Protein AF-A0A550H8A6-F1 (afdb_monomer_lite)

Radius of gyration: 30.15 Å; chains: 1; bounding box: 45×49×91 Å

Sequence (218 aa):
MPRKRYYEIDFLQAIEPKGSLNEQRLARTYLSLRDNVNKKMKGYSRVDTEKYYNSIVTKAWDQVTQASTPQLKGTVIDQNLQWLLMDEKYSDKFRSAFPPDMLFLPRPGWTWYWHSPLVPRSGGTTPVSPAQPASTPDYQPIPAQEFADSVVSGIEKATNNLVRDAENFAKRLIPPPRSAQSARSVRRRSSCVCACASCACACACVSCACACAGGGAR

pLDDT: mean 72.92, std 19.65, range [31.44, 96.5]

Foldseek 3Di:
DDDDDPLRVLQVVQQDPVRDGNLVSNVVSVVVVVVVVCVVCVPPDPVVVVVVLVVVLVVLLVQLQPQPAQASNLVSCLVCVVSLVVDPCSLVSQPVSADQPHWHWHDPPSCCAPPNLLAPPPDDPDPDDPDDDDDDPDGDTDGSNSVSVRNVVSVVVVVVVVVVVVVVSVVVVDDDDPPPPDPPPPPPPDDDDDPDPDDDDDDDPDDDDDDDDDDDDD

Structure (mmCIF, N/CA/C/O backbone):
data_AF-A0A550H8A6-F1
#
_entry.id   AF-A0A550H8A6-F1
#
loop_
_atom_site.group_PDB
_atom_site.id
_atom_site.type_symbol
_atom_site.label_atom_id
_atom_site.label_alt_id
_atom_site.label_comp_id
_atom_site.label_asym_id
_atom_site.label_entity_id
_atom_site.label_seq_id
_atom_site.pdbx_PDB_ins_code
_atom_site.Cartn_x
_atom_site.Cartn_y
_atom_site.Cartn_z
_atom_site.occupancy
_atom_site.B_iso_or_equiv
_atom_site.auth_seq_id
_atom_site.auth_comp_id
_atom_site.auth_asym_id
_atom_site.auth_atom_id
_atom_site.pdbx_PDB_model_num
ATOM 1 N N . MET A 1 1 ? 29.689 -5.861 3.109 1.00 52.66 1 MET A N 1
ATOM 2 C CA . MET A 1 1 ? 28.457 -5.187 2.633 1.00 52.66 1 MET A CA 1
ATOM 3 C C . MET A 1 1 ? 27.663 -6.152 1.763 1.00 52.66 1 MET A C 1
ATOM 5 O O . MET A 1 1 ? 28.298 -6.896 1.020 1.00 52.66 1 MET A O 1
ATOM 9 N N . PRO A 1 2 ? 26.321 -6.178 1.851 1.00 80.00 2 PRO A N 1
ATOM 10 C CA . PRO A 1 2 ? 25.498 -7.012 0.979 1.00 80.00 2 PRO A CA 1
ATOM 11 C C . PRO A 1 2 ? 25.676 -6.619 -0.496 1.00 80.00 2 PRO A C 1
ATOM 13 O O . PRO A 1 2 ? 25.924 -5.458 -0.826 1.00 80.00 2 PRO A O 1
ATOM 16 N N . ARG A 1 3 ? 25.580 -7.609 -1.390 1.00 90.44 3 ARG A N 1
ATOM 17 C CA . ARG A 1 3 ? 25.727 -7.416 -2.838 1.00 90.44 3 ARG A CA 1
ATOM 18 C C . ARG A 1 3 ? 24.519 -6.652 -3.387 1.00 90.44 3 ARG A C 1
ATOM 20 O O . ARG A 1 3 ? 23.394 -7.127 -3.255 1.00 90.44 3 ARG A O 1
ATOM 27 N N . LYS A 1 4 ? 24.772 -5.514 -4.040 1.00 91.00 4 LYS A N 1
ATOM 28 C CA . LYS A 1 4 ? 23.728 -4.668 -4.637 1.00 91.00 4 LYS A CA 1
ATOM 29 C C . LYS A 1 4 ? 23.008 -5.375 -5.789 1.00 91.00 4 LYS A C 1
ATOM 31 O O . LYS A 1 4 ? 23.634 -6.091 -6.578 1.00 91.00 4 LYS A O 1
ATOM 36 N N . ARG A 1 5 ? 21.697 -5.168 -5.897 1.00 92.56 5 ARG A N 1
ATOM 37 C CA . ARG A 1 5 ? 20.869 -5.597 -7.035 1.00 92.56 5 ARG A CA 1
ATOM 38 C C . ARG A 1 5 ? 21.058 -4.642 -8.219 1.00 92.56 5 ARG A C 1
ATOM 40 O O . ARG A 1 5 ? 21.485 -3.506 -8.043 1.00 92.56 5 ARG A O 1
ATOM 47 N N . TYR A 1 6 ? 20.711 -5.091 -9.427 1.00 90.06 6 TYR A N 1
ATOM 48 C CA . TYR A 1 6 ? 20.893 -4.294 -10.652 1.00 90.06 6 TYR A CA 1
ATOM 49 C C . TYR A 1 6 ? 20.185 -2.930 -10.573 1.00 90.06 6 TYR A C 1
ATOM 51 O O . TYR A 1 6 ? 20.811 -1.909 -10.820 1.00 90.06 6 TYR A O 1
ATOM 59 N N . TYR A 1 7 ? 18.933 -2.894 -10.105 1.00 91.88 7 TYR A N 1
ATOM 60 C CA . TYR A 1 7 ? 18.168 -1.651 -9.988 1.00 91.88 7 TYR A CA 1
ATOM 61 C C . TYR A 1 7 ? 18.751 -0.688 -8.942 1.00 91.88 7 TYR A C 1
ATOM 63 O O . TYR A 1 7 ? 18.599 0.518 -9.080 1.00 91.88 7 TYR A O 1
ATOM 71 N N . GLU A 1 8 ? 19.441 -1.191 -7.912 1.00 93.12 8 GLU A N 1
ATOM 72 C CA . GLU A 1 8 ? 20.115 -0.351 -6.911 1.00 93.12 8 GLU A CA 1
ATOM 73 C C . GLU A 1 8 ? 21.367 0.293 -7.504 1.00 93.12 8 GLU A C 1
ATOM 75 O O . GLU A 1 8 ? 21.663 1.451 -7.229 1.00 93.12 8 GLU A O 1
ATOM 80 N N . ILE A 1 9 ? 22.098 -0.450 -8.337 1.00 93.69 9 ILE A N 1
ATOM 81 C CA . ILE A 1 9 ? 23.254 0.072 -9.069 1.00 93.69 9 ILE A CA 1
ATOM 82 C C . ILE A 1 9 ? 22.787 1.153 -10.047 1.00 93.69 9 ILE A C 1
ATOM 84 O O . ILE A 1 9 ? 23.314 2.264 -10.019 1.00 93.69 9 ILE A O 1
ATOM 88 N N . ASP A 1 10 ? 21.765 0.854 -10.846 1.00 92.69 10 ASP A N 1
ATOM 89 C CA . ASP A 1 10 ? 21.212 1.773 -11.841 1.00 92.69 10 ASP A CA 1
ATOM 90 C C . ASP A 1 10 ? 20.603 3.026 -11.181 1.00 92.69 10 ASP A C 1
ATOM 92 O O . ASP A 1 10 ? 20.729 4.134 -11.702 1.00 92.69 10 ASP A O 1
ATOM 96 N N . PHE A 1 11 ? 19.981 2.884 -10.005 1.00 93.00 11 PHE A N 1
ATOM 97 C CA . PHE A 1 11 ? 19.477 4.013 -9.219 1.00 93.00 11 PHE A CA 1
ATOM 98 C C . PHE A 1 11 ? 20.617 4.902 -8.714 1.00 93.00 11 PHE A C 1
ATOM 100 O O . PHE A 1 11 ? 20.578 6.115 -8.899 1.00 93.00 11 PHE A O 1
ATOM 107 N N . LEU A 1 12 ? 21.671 4.314 -8.140 1.00 93.31 12 LEU A N 1
ATOM 108 C CA . LEU A 1 12 ? 22.835 5.078 -7.682 1.00 93.31 12 LEU A CA 1
ATOM 109 C C . LEU A 1 12 ? 23.540 5.803 -8.834 1.00 93.31 12 LEU A C 1
ATOM 111 O O . LEU A 1 12 ? 24.028 6.910 -8.647 1.00 93.31 12 LEU A O 1
ATOM 115 N N . GLN A 1 13 ? 23.559 5.220 -10.034 1.00 92.25 13 GLN A N 1
ATOM 116 C CA . GLN A 1 13 ? 24.108 5.860 -11.235 1.00 92.25 13 GLN A CA 1
ATOM 117 C C . GLN A 1 13 ? 23.239 6.997 -11.791 1.00 92.25 13 GLN A C 1
ATOM 119 O O . GLN A 1 13 ? 23.710 7.762 -12.644 1.00 92.25 13 GLN A O 1
ATOM 124 N N . ALA A 1 14 ? 21.980 7.090 -11.358 1.00 92.44 14 ALA A N 1
ATOM 125 C CA . ALA A 1 14 ? 21.111 8.219 -11.656 1.00 92.44 14 ALA A CA 1
ATOM 126 C C . ALA A 1 14 ? 21.362 9.408 -10.715 1.00 92.44 14 ALA A C 1
ATOM 128 O O . ALA A 1 14 ? 20.955 10.519 -11.044 1.00 92.44 14 ALA A O 1
ATOM 129 N N . ILE A 1 15 ? 22.051 9.206 -9.587 1.00 93.19 15 ILE A N 1
ATOM 130 C CA . ILE A 1 15 ? 22.455 10.280 -8.676 1.00 93.19 15 ILE A CA 1
ATOM 131 C C . ILE A 1 15 ? 23.792 10.847 -9.158 1.00 93.19 15 ILE A C 1
ATOM 133 O O . ILE A 1 15 ? 24.791 10.137 -9.277 1.00 93.19 15 ILE A O 1
ATOM 137 N N . GLU A 1 16 ? 23.816 12.138 -9.459 1.00 90.06 16 GLU A N 1
ATOM 138 C CA . GLU A 1 16 ? 25.019 12.838 -9.895 1.00 90.06 16 GLU A CA 1
ATOM 139 C C . GLU A 1 16 ? 25.903 13.211 -8.691 1.00 90.06 16 GLU A C 1
ATOM 141 O O . GLU A 1 16 ? 25.406 13.341 -7.571 1.00 90.06 16 GLU A O 1
ATOM 146 N N . PRO A 1 17 ? 27.214 13.458 -8.886 1.00 88.62 17 PRO A N 1
ATOM 147 C CA . PRO A 1 17 ? 28.138 13.751 -7.783 1.00 88.62 17 PRO A CA 1
ATOM 148 C C . PRO A 1 17 ? 27.744 14.951 -6.907 1.00 88.62 17 PRO A C 1
ATOM 150 O O . PRO A 1 17 ? 28.132 15.018 -5.747 1.00 88.62 17 PRO A O 1
ATOM 153 N N . LYS A 1 18 ? 26.975 15.900 -7.458 1.00 87.12 18 LYS A N 1
ATOM 154 C CA . LYS A 1 18 ? 26.479 17.091 -6.748 1.00 87.12 18 LYS A CA 1
ATOM 155 C C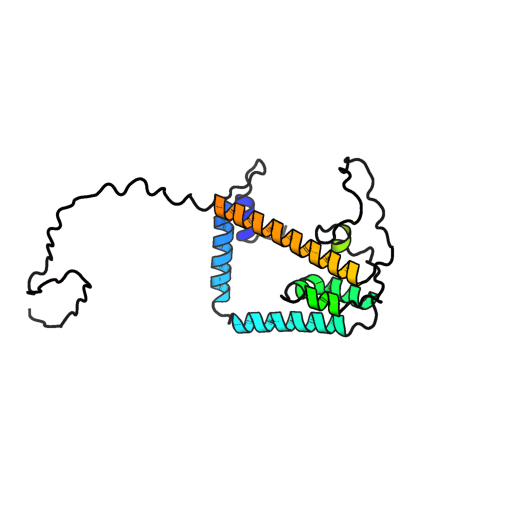 . LYS A 1 18 ? 25.158 16.852 -6.000 1.00 87.12 18 LYS A C 1
ATOM 157 O O . LYS A 1 18 ? 24.602 17.795 -5.451 1.00 87.12 18 LYS A O 1
ATOM 162 N N . GLY A 1 19 ? 24.635 15.624 -6.010 1.00 83.00 19 GLY A N 1
ATOM 163 C CA . GLY A 1 19 ? 23.343 15.265 -5.419 1.00 83.00 19 GLY A CA 1
ATOM 164 C C . GLY A 1 19 ? 22.129 15.587 -6.298 1.00 83.00 19 GLY A C 1
ATOM 165 O O . GLY A 1 19 ? 21.007 15.271 -5.912 1.00 83.00 19 GLY A O 1
ATOM 166 N N . SER A 1 20 ? 22.331 16.180 -7.481 1.00 87.25 20 SER A N 1
ATOM 167 C CA . SER A 1 20 ? 21.293 16.299 -8.508 1.00 87.25 20 SER A CA 1
ATOM 168 C C . SER A 1 20 ? 20.937 14.930 -9.084 1.00 87.25 20 SER A C 1
ATOM 170 O O . SER A 1 20 ? 21.730 13.989 -9.044 1.00 87.25 20 SER A O 1
ATOM 172 N N . LEU A 1 21 ? 19.726 14.811 -9.622 1.00 87.94 21 LEU A N 1
ATOM 173 C CA . LEU A 1 21 ? 19.215 13.552 -10.142 1.00 87.94 21 LEU A CA 1
ATOM 174 C C . LEU A 1 21 ? 19.082 13.613 -11.664 1.00 87.94 21 LEU A C 1
ATOM 176 O O . LEU A 1 21 ? 18.414 14.486 -12.215 1.00 87.94 21 LEU A O 1
ATOM 180 N N . ASN A 1 22 ? 19.710 12.662 -12.348 1.00 89.25 22 ASN A N 1
ATOM 181 C CA . ASN A 1 22 ? 19.609 12.518 -13.788 1.00 89.25 22 ASN A CA 1
ATOM 182 C C . ASN A 1 22 ? 18.283 11.832 -14.143 1.00 89.25 22 ASN A C 1
ATOM 184 O O . ASN A 1 22 ? 18.172 10.602 -14.123 1.00 89.25 22 ASN A O 1
ATOM 188 N N . GLU A 1 23 ? 17.272 12.638 -14.467 1.00 84.44 23 GLU A N 1
ATOM 189 C CA . GLU A 1 23 ? 15.898 12.166 -14.671 1.00 84.44 23 GLU A CA 1
ATOM 190 C C . GLU A 1 23 ? 15.804 11.079 -15.757 1.00 84.44 23 GLU A C 1
ATOM 192 O O . GLU A 1 23 ? 15.137 10.063 -15.561 1.00 84.44 23 GLU A O 1
ATOM 197 N N . GLN A 1 24 ? 16.537 11.219 -16.869 1.00 85.81 24 GLN A N 1
ATOM 198 C CA . GLN A 1 24 ? 16.543 10.219 -17.944 1.00 85.81 24 GLN A CA 1
ATOM 199 C C . GLN A 1 24 ? 17.123 8.872 -17.499 1.00 85.81 24 GLN A C 1
ATOM 201 O O . GLN A 1 24 ? 16.597 7.822 -17.877 1.00 85.81 24 GLN A O 1
ATOM 206 N N . ARG A 1 25 ? 18.208 8.875 -16.714 1.00 89.06 25 ARG A N 1
ATOM 207 C CA . ARG A 1 25 ? 18.771 7.637 -16.154 1.00 89.06 25 ARG A CA 1
ATOM 208 C C . ARG A 1 25 ? 17.801 7.001 -15.172 1.00 89.06 25 ARG A C 1
ATOM 210 O O . ARG A 1 25 ? 17.550 5.808 -15.297 1.00 89.06 25 ARG A O 1
ATOM 217 N N . LEU A 1 26 ? 17.188 7.788 -14.287 1.00 89.88 26 LEU A N 1
ATOM 218 C CA . LEU A 1 26 ? 16.186 7.277 -13.351 1.00 89.88 26 LEU A CA 1
ATOM 219 C C . LEU A 1 26 ? 14.988 6.653 -14.082 1.00 89.88 26 LEU A C 1
ATOM 221 O O . LEU A 1 26 ? 14.544 5.562 -13.723 1.00 89.88 26 LEU A O 1
ATOM 225 N N . ALA A 1 27 ? 14.506 7.296 -15.148 1.00 86.69 27 ALA A N 1
ATOM 226 C CA . ALA A 1 27 ? 13.433 6.763 -15.980 1.00 86.69 27 ALA A CA 1
ATOM 227 C C . ALA A 1 27 ? 13.800 5.399 -16.578 1.00 86.69 27 ALA A C 1
ATOM 229 O O . ALA A 1 27 ? 13.011 4.457 -16.524 1.00 86.69 27 ALA A O 1
ATOM 230 N N . ARG A 1 28 ? 15.021 5.267 -17.115 1.00 89.06 28 ARG A N 1
ATOM 231 C CA . ARG A 1 28 ? 15.520 3.992 -17.653 1.00 89.06 28 ARG A CA 1
ATOM 232 C C . ARG A 1 28 ? 15.633 2.925 -16.570 1.00 89.06 28 ARG A C 1
ATOM 234 O O . ARG A 1 28 ? 15.227 1.794 -16.821 1.00 89.06 28 ARG A O 1
ATOM 241 N N . THR A 1 29 ? 16.118 3.280 -15.380 1.00 92.31 29 THR A N 1
ATOM 242 C CA . THR A 1 29 ? 16.166 2.379 -14.220 1.00 92.31 29 THR A CA 1
ATOM 243 C C . THR A 1 29 ? 14.777 1.834 -13.898 1.00 92.31 29 THR A C 1
ATOM 245 O O . THR A 1 29 ? 14.598 0.622 -13.774 1.00 92.31 29 THR A O 1
ATOM 248 N N . TYR A 1 30 ? 13.772 2.712 -13.835 1.00 87.94 30 TYR A N 1
ATOM 249 C CA . TYR A 1 30 ? 12.388 2.327 -13.566 1.00 87.94 30 TYR A CA 1
ATOM 250 C C . TYR A 1 30 ? 11.804 1.421 -14.662 1.00 87.94 30 TYR A C 1
ATOM 252 O O . TYR A 1 30 ? 11.237 0.370 -14.361 1.00 87.94 30 TYR A O 1
ATOM 260 N N . LEU A 1 31 ? 11.975 1.784 -15.938 1.00 88.44 31 LEU A N 1
ATOM 261 C CA . LEU A 1 31 ? 11.487 0.985 -17.069 1.00 88.44 31 LEU A CA 1
ATOM 262 C C . LEU A 1 31 ? 12.153 -0.397 -17.121 1.00 88.44 31 LEU A C 1
ATOM 264 O O . LEU A 1 31 ? 11.468 -1.401 -17.304 1.00 88.44 31 LEU A O 1
ATOM 268 N N . SER A 1 32 ? 13.465 -0.461 -16.884 1.00 91.06 32 SER A N 1
ATOM 269 C CA . SER A 1 32 ? 14.214 -1.719 -16.804 1.00 91.06 32 SER A CA 1
ATOM 270 C C . SER A 1 32 ? 13.707 -2.600 -15.662 1.00 91.06 32 SER A C 1
ATOM 272 O O . SER A 1 32 ? 13.476 -3.795 -15.858 1.00 91.06 32 SER A O 1
ATOM 274 N N . LEU A 1 33 ? 13.473 -2.021 -14.479 1.00 93.75 33 LEU A N 1
ATOM 275 C CA . LEU A 1 33 ? 12.897 -2.736 -13.342 1.00 93.75 33 LEU A CA 1
ATOM 276 C C . LEU A 1 33 ? 11.514 -3.304 -13.686 1.00 93.75 33 LEU A C 1
ATOM 278 O O . LEU A 1 33 ? 11.287 -4.500 -13.499 1.00 93.75 33 LEU A O 1
ATOM 282 N N . ARG A 1 34 ? 10.620 -2.479 -14.247 1.00 91.06 34 ARG A N 1
ATOM 283 C CA . ARG A 1 34 ? 9.282 -2.891 -14.699 1.00 91.06 34 ARG A CA 1
ATOM 284 C C . ARG A 1 34 ? 9.358 -4.062 -15.675 1.00 91.06 34 ARG A C 1
ATOM 286 O O . ARG A 1 34 ? 8.679 -5.066 -15.477 1.00 91.06 34 ARG A O 1
ATOM 293 N N . ASP A 1 35 ? 10.183 -3.958 -16.712 1.00 89.50 35 ASP A N 1
ATOM 294 C CA . ASP A 1 35 ? 10.270 -4.978 -17.761 1.00 89.50 35 ASP A CA 1
ATOM 295 C C . ASP A 1 35 ? 10.835 -6.297 -17.224 1.00 89.50 35 ASP A C 1
ATOM 297 O O . ASP A 1 35 ? 10.347 -7.378 -17.566 1.00 89.50 35 ASP A O 1
ATOM 301 N N . ASN A 1 36 ? 11.813 -6.225 -16.318 1.00 93.19 36 ASN A N 1
ATOM 302 C CA . ASN A 1 36 ? 12.351 -7.397 -15.635 1.00 93.19 36 ASN A CA 1
ATOM 303 C C . ASN A 1 36 ? 11.329 -8.049 -14.697 1.00 93.19 36 ASN A C 1
ATOM 305 O O . ASN A 1 36 ? 11.237 -9.278 -14.669 1.00 93.19 36 ASN A O 1
ATOM 309 N N . VAL A 1 37 ? 10.556 -7.261 -13.943 1.00 91.31 37 VAL A N 1
ATOM 310 C CA . VAL A 1 37 ? 9.462 -7.778 -13.107 1.00 91.31 37 VAL A CA 1
ATOM 311 C C . VAL A 1 37 ? 8.407 -8.438 -13.988 1.00 91.31 37 VAL A C 1
ATOM 313 O O . VAL A 1 37 ? 8.103 -9.607 -13.777 1.00 91.31 37 VAL A O 1
ATOM 316 N N . ASN A 1 38 ? 7.943 -7.768 -15.045 1.00 87.06 38 ASN A N 1
ATOM 317 C CA . ASN A 1 38 ? 6.983 -8.328 -15.998 1.00 87.06 38 ASN A CA 1
ATOM 318 C C . ASN A 1 38 ? 7.477 -9.648 -16.599 1.00 87.06 38 ASN A C 1
ATOM 320 O O . ASN A 1 38 ? 6.722 -10.614 -16.676 1.00 87.06 38 ASN A O 1
ATOM 324 N N . LYS A 1 39 ? 8.759 -9.727 -16.980 1.00 91.38 39 LYS A N 1
ATOM 325 C CA . LYS A 1 39 ? 9.362 -10.963 -17.497 1.00 91.38 39 LYS A CA 1
ATOM 326 C C . LYS A 1 39 ? 9.333 -12.091 -16.465 1.00 91.38 39 LYS A C 1
ATOM 328 O O . LYS A 1 39 ? 9.014 -13.218 -16.833 1.00 91.38 39 LYS A O 1
ATOM 333 N N . LYS A 1 40 ? 9.651 -11.801 -15.202 1.00 91.25 40 LYS A N 1
ATOM 334 C CA . LYS A 1 40 ? 9.614 -12.784 -14.106 1.00 91.25 40 LYS A CA 1
ATOM 335 C C . LYS A 1 40 ? 8.191 -13.221 -13.761 1.00 91.25 40 LYS A C 1
ATOM 337 O O . LYS A 1 40 ? 7.986 -14.378 -13.419 1.00 91.25 40 LYS A O 1
ATOM 342 N N . MET A 1 41 ? 7.221 -12.323 -13.907 1.00 89.56 41 MET A N 1
ATOM 343 C CA . MET A 1 41 ? 5.818 -12.590 -13.602 1.00 89.56 41 MET A CA 1
ATOM 344 C C . MET A 1 41 ? 5.062 -13.315 -14.728 1.00 89.56 41 MET A C 1
ATOM 346 O O . MET A 1 41 ? 3.923 -13.705 -14.511 1.00 89.56 41 MET A O 1
ATOM 350 N N . LYS A 1 42 ? 5.667 -13.564 -15.905 1.00 89.62 42 LYS A N 1
ATOM 351 C CA . LYS A 1 42 ? 4.993 -14.210 -17.057 1.00 89.62 42 LYS A CA 1
ATOM 352 C C . LYS A 1 42 ? 4.341 -15.566 -16.755 1.00 89.62 42 LYS A C 1
ATOM 354 O O . LYS A 1 42 ? 3.414 -15.945 -17.458 1.00 89.62 42 LYS A O 1
ATOM 359 N N . GLY A 1 43 ? 4.847 -16.301 -15.765 1.00 90.62 43 GLY A N 1
ATOM 360 C CA . GLY A 1 43 ? 4.300 -17.597 -15.352 1.00 90.62 43 GLY A CA 1
ATOM 361 C C . GLY A 1 43 ? 3.205 -17.514 -14.286 1.00 90.62 43 GLY A C 1
ATOM 362 O O . GLY A 1 43 ? 2.681 -18.548 -13.887 1.00 90.62 43 GLY A O 1
ATOM 363 N N . TYR A 1 44 ? 2.879 -16.316 -13.803 1.00 90.56 44 TYR A N 1
ATOM 364 C CA . TYR A 1 44 ? 1.919 -16.111 -12.726 1.00 90.56 44 TYR A CA 1
ATOM 365 C C . TYR A 1 44 ? 0.611 -15.550 -13.276 1.00 90.56 44 TYR A C 1
ATOM 367 O O . TYR A 1 44 ? 0.594 -14.625 -14.090 1.00 90.56 44 TYR A O 1
ATOM 375 N N . SER A 1 45 ? -0.502 -16.087 -12.787 1.00 91.81 45 SER A N 1
ATOM 376 C CA . SER A 1 45 ? -1.823 -15.517 -13.024 1.00 91.81 45 SER A CA 1
ATOM 377 C C . SER A 1 45 ? -1.970 -14.250 -12.191 1.00 91.81 45 SER A C 1
ATOM 379 O O . SER A 1 45 ? -1.869 -14.276 -10.960 1.00 91.81 45 SER A O 1
ATOM 381 N N . ARG A 1 46 ? -2.201 -13.121 -12.868 1.00 87.62 46 ARG A N 1
ATOM 382 C CA . ARG A 1 46 ? -2.459 -11.841 -12.200 1.00 87.62 46 ARG A CA 1
ATOM 383 C C . ARG A 1 46 ? -3.667 -11.951 -11.271 1.00 87.62 46 ARG A C 1
ATOM 385 O O . ARG A 1 46 ? -3.575 -11.532 -10.125 1.00 87.62 46 ARG A O 1
ATOM 392 N N . VAL A 1 47 ? -4.744 -12.573 -11.750 1.00 92.81 47 VAL A N 1
ATOM 393 C CA . VAL A 1 47 ? -5.987 -12.758 -10.991 1.00 92.81 47 VAL A CA 1
ATOM 394 C C . VAL A 1 47 ? -5.740 -13.578 -9.725 1.00 92.81 47 VAL A C 1
ATOM 396 O O . VAL A 1 47 ? -6.190 -13.192 -8.649 1.00 92.81 47 VAL A O 1
ATOM 399 N N . ASP A 1 48 ? -4.974 -14.668 -9.813 1.00 94.44 48 ASP A N 1
ATOM 400 C CA . ASP A 1 48 ? -4.680 -15.494 -8.634 1.00 94.44 48 ASP A CA 1
ATOM 401 C C . ASP A 1 48 ? -3.738 -14.787 -7.658 1.00 94.44 48 ASP A C 1
ATOM 403 O O . ASP A 1 48 ? -3.888 -14.919 -6.445 1.00 94.44 48 ASP A O 1
ATOM 407 N N . THR A 1 49 ? -2.800 -13.993 -8.178 1.00 91.19 49 THR A N 1
ATOM 408 C CA . THR A 1 49 ? -1.892 -13.176 -7.363 1.00 91.19 49 THR A CA 1
ATOM 409 C C . THR A 1 49 ? -2.669 -12.106 -6.596 1.00 91.19 49 THR A C 1
ATOM 411 O O . THR A 1 49 ? -2.504 -11.974 -5.385 1.00 91.19 49 THR A O 1
ATOM 414 N N . GLU A 1 50 ? -3.564 -11.381 -7.273 1.00 91.38 50 GLU A N 1
ATOM 415 C CA . GLU A 1 50 ? -4.457 -10.398 -6.650 1.00 91.38 50 GLU A CA 1
ATOM 416 C C . GLU A 1 50 ? -5.353 -11.068 -5.600 1.00 91.38 50 GLU A C 1
ATOM 418 O O . GLU A 1 50 ? -5.425 -10.607 -4.462 1.00 91.38 50 GLU A O 1
ATOM 423 N N . LYS A 1 51 ? -5.964 -12.214 -5.928 1.00 95.44 51 LYS A N 1
ATOM 424 C CA . LYS A 1 51 ? -6.781 -12.992 -4.985 1.00 95.44 51 LYS A CA 1
ATOM 425 C C . LYS A 1 51 ? -5.986 -13.432 -3.752 1.00 95.44 51 LYS A C 1
ATOM 427 O O . LYS A 1 51 ? -6.494 -13.345 -2.634 1.00 95.44 51 LYS A O 1
ATOM 432 N N . TYR A 1 52 ? -4.748 -13.886 -3.938 1.00 94.25 52 TYR A N 1
ATOM 433 C CA . TYR A 1 52 ? -3.866 -14.286 -2.846 1.00 94.25 52 TYR A CA 1
ATOM 434 C C . TYR A 1 52 ? -3.575 -13.115 -1.901 1.00 94.25 52 TYR A C 1
ATOM 436 O O . TYR A 1 52 ? -3.795 -13.244 -0.695 1.00 94.25 52 TYR A O 1
ATOM 444 N N . TYR A 1 53 ? -3.161 -11.958 -2.422 1.00 94.56 53 TYR A N 1
ATOM 445 C CA . TYR A 1 53 ? -2.890 -10.788 -1.583 1.00 94.56 53 TYR A CA 1
ATOM 446 C C . TYR A 1 53 ? -4.156 -10.242 -0.915 1.00 94.56 53 TYR A C 1
ATOM 448 O O . TYR A 1 53 ? -4.128 -9.963 0.282 1.00 94.56 53 TYR A O 1
ATOM 456 N N . ASN A 1 54 ? -5.294 -10.220 -1.612 1.00 94.75 54 ASN A N 1
ATOM 457 C CA . ASN A 1 54 ? -6.584 -9.862 -1.014 1.00 94.75 54 ASN A CA 1
ATOM 458 C C . ASN A 1 54 ? -6.967 -10.784 0.156 1.00 94.75 54 ASN A C 1
ATOM 460 O O . ASN A 1 54 ? -7.572 -10.335 1.132 1.00 94.75 54 ASN A O 1
ATOM 464 N N . SER A 1 55 ? -6.577 -12.062 0.116 1.00 96.50 55 SER A N 1
ATOM 465 C CA . SER A 1 55 ? -6.781 -12.974 1.248 1.00 96.50 55 SER A CA 1
ATOM 466 C C . SER A 1 55 ? -5.927 -12.611 2.470 1.00 96.50 55 SER A C 1
ATOM 468 O O . SER A 1 55 ? -6.381 -12.779 3.599 1.00 96.50 55 SER A O 1
ATOM 470 N N . ILE A 1 56 ? -4.716 -12.074 2.270 1.00 96.44 56 ILE A N 1
ATOM 471 C CA . ILE A 1 56 ? -3.856 -11.580 3.357 1.00 96.44 56 ILE A CA 1
ATOM 472 C C . ILE A 1 56 ? -4.459 -10.309 3.957 1.00 96.44 56 ILE A C 1
ATOM 474 O O . ILE A 1 56 ? -4.571 -10.211 5.176 1.00 96.44 56 ILE A O 1
ATOM 478 N N . VAL A 1 57 ? -4.910 -9.381 3.110 1.00 95.94 57 VAL A N 1
ATOM 479 C CA . VAL A 1 57 ? -5.592 -8.150 3.539 1.00 95.94 57 VAL A CA 1
ATOM 480 C C . VAL A 1 57 ? -6.843 -8.478 4.357 1.00 95.94 57 VAL A C 1
ATOM 482 O O . VAL A 1 57 ? -7.061 -7.903 5.420 1.00 95.94 57 VAL A O 1
ATOM 485 N N . THR A 1 58 ? -7.631 -9.459 3.914 1.00 95.38 58 THR A N 1
ATOM 486 C CA . THR A 1 58 ? -8.823 -9.915 4.644 1.00 95.38 58 THR A CA 1
ATOM 487 C C . THR A 1 58 ? -8.447 -10.482 6.014 1.00 95.38 58 THR A C 1
ATOM 489 O O . THR A 1 58 ? -8.996 -10.043 7.018 1.00 95.38 58 THR A O 1
ATOM 492 N N . LYS A 1 59 ? -7.435 -11.359 6.087 1.00 95.62 59 LYS A N 1
ATOM 493 C CA . LYS A 1 59 ? -6.930 -11.894 7.364 1.00 95.62 59 LYS A CA 1
ATOM 494 C C . LYS A 1 59 ? -6.428 -10.800 8.307 1.00 95.62 59 LYS A C 1
ATOM 496 O O . LYS A 1 59 ? -6.658 -10.890 9.509 1.00 95.62 59 LYS A O 1
ATOM 501 N N . ALA A 1 60 ? -5.752 -9.777 7.785 1.00 95.25 60 ALA A N 1
ATOM 502 C CA . ALA A 1 60 ? -5.300 -8.641 8.584 1.00 95.25 60 ALA A CA 1
ATOM 503 C C . ALA A 1 60 ? -6.492 -7.891 9.207 1.00 95.25 60 ALA A C 1
ATOM 505 O O . ALA A 1 60 ? -6.483 -7.607 10.404 1.00 95.25 60 ALA A O 1
ATOM 506 N N . TRP A 1 61 ? -7.552 -7.637 8.432 1.00 93.88 61 TRP A N 1
ATOM 507 C CA . TRP A 1 61 ? -8.784 -7.031 8.949 1.00 93.88 61 TRP A CA 1
ATOM 508 C C . TRP A 1 61 ? -9.527 -7.919 9.950 1.00 93.88 61 TRP A C 1
ATOM 510 O O . TRP A 1 61 ? -10.052 -7.407 10.943 1.00 93.88 61 TRP A O 1
ATOM 520 N N . ASP A 1 62 ? -9.539 -9.234 9.739 1.00 93.38 62 ASP A N 1
ATOM 521 C CA . ASP A 1 62 ? -10.135 -10.181 10.684 1.00 93.38 62 ASP A CA 1
ATOM 522 C C . ASP A 1 62 ? -9.425 -10.114 12.042 1.00 93.38 62 ASP A C 1
ATOM 524 O O . ASP A 1 62 ? -10.086 -10.046 13.077 1.00 93.38 62 ASP A O 1
ATOM 528 N N . GLN A 1 63 ? -8.089 -10.034 12.055 1.00 92.50 63 GLN A N 1
ATOM 529 C CA . GLN A 1 63 ? -7.316 -9.869 13.291 1.00 92.50 63 GLN A CA 1
ATOM 530 C C . GLN A 1 63 ? -7.660 -8.559 14.018 1.00 92.50 63 GLN A C 1
ATOM 532 O O . GLN A 1 63 ? -7.762 -8.543 15.245 1.00 92.50 63 GLN A O 1
ATOM 537 N N . VAL A 1 64 ? -7.864 -7.459 13.281 1.00 90.00 64 VAL A N 1
ATOM 538 C CA . VAL A 1 64 ? -8.265 -6.167 13.870 1.00 90.00 64 VAL A CA 1
ATOM 539 C C . VAL A 1 64 ? -9.680 -6.242 14.446 1.00 90.00 64 VAL A C 1
ATOM 541 O O . VAL A 1 64 ? -9.951 -5.692 15.513 1.00 90.00 64 VAL A O 1
ATOM 544 N N . THR A 1 65 ? -10.589 -6.934 13.763 1.00 86.69 65 THR A N 1
ATOM 545 C CA . THR A 1 65 ? -11.985 -7.083 14.198 1.00 86.69 65 THR A CA 1
ATOM 546 C C . THR A 1 65 ? -12.105 -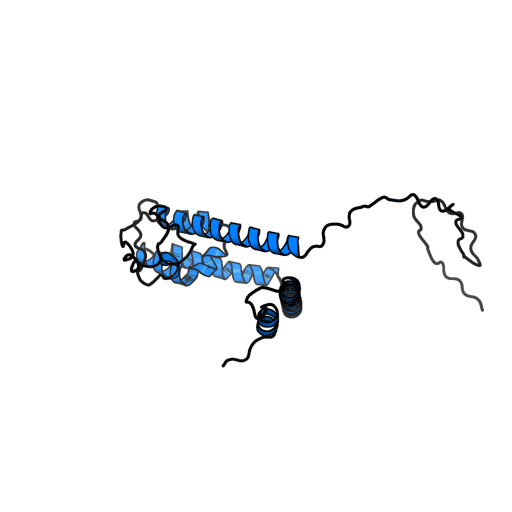7.986 15.426 1.00 86.69 65 THR A C 1
ATOM 548 O O . THR A 1 65 ? -12.880 -7.685 16.329 1.00 86.69 65 THR A O 1
ATOM 551 N N . GLN A 1 66 ? -11.310 -9.058 15.493 1.00 88.88 66 GLN A N 1
ATOM 552 C CA . GLN A 1 66 ? -11.297 -10.013 16.608 1.00 88.88 66 GLN A CA 1
ATOM 553 C C . GLN A 1 66 ? -10.647 -9.457 17.882 1.00 88.88 66 GLN A C 1
ATOM 555 O O . GLN A 1 66 ? -10.922 -9.947 18.979 1.00 88.88 66 GLN A O 1
ATOM 560 N N . ALA A 1 67 ? -9.795 -8.436 17.770 1.00 87.06 67 ALA A N 1
ATOM 561 C CA . ALA A 1 67 ? -9.185 -7.804 18.930 1.00 87.06 67 ALA A CA 1
ATOM 562 C C . ALA A 1 67 ? -10.245 -7.074 19.778 1.00 87.06 67 ALA A C 1
ATOM 564 O O . ALA A 1 67 ? -10.869 -6.109 19.345 1.00 87.06 67 ALA A O 1
ATOM 565 N N . SER A 1 68 ? -10.434 -7.535 21.015 1.00 77.62 68 SER A N 1
ATOM 566 C CA . SER A 1 68 ? -11.540 -7.101 21.881 1.00 77.62 68 SER A CA 1
ATOM 567 C C . SER A 1 68 ? -11.304 -5.762 22.584 1.00 77.62 68 SER A C 1
ATOM 569 O O . SER A 1 68 ? -12.256 -5.160 23.070 1.00 77.62 68 SER A O 1
ATOM 571 N N . THR A 1 69 ? -10.054 -5.293 22.666 1.00 82.38 69 THR A N 1
ATOM 572 C CA . THR A 1 69 ? -9.708 -4.049 23.369 1.00 82.38 69 THR A CA 1
ATOM 573 C C . THR A 1 69 ? -9.074 -3.022 22.431 1.00 82.38 69 THR A C 1
ATOM 575 O O . THR A 1 69 ? -8.377 -3.404 21.483 1.00 82.38 69 THR A O 1
ATOM 578 N N . PRO A 1 70 ? -9.242 -1.716 22.709 1.00 78.75 70 PRO A N 1
ATOM 579 C CA . PRO A 1 70 ? -8.642 -0.646 21.907 1.00 78.75 70 PRO A CA 1
ATOM 580 C C . PRO A 1 70 ? -7.121 -0.802 21.762 1.00 78.75 70 PRO A C 1
ATOM 582 O O . PRO A 1 70 ? -6.551 -0.610 20.689 1.00 78.75 70 PRO A O 1
ATOM 585 N N . GLN A 1 71 ? -6.450 -1.221 22.837 1.00 79.81 71 GLN A N 1
ATOM 586 C CA . GLN A 1 71 ? -4.997 -1.376 22.885 1.00 79.81 71 GLN A CA 1
ATOM 587 C C . GLN A 1 71 ? -4.519 -2.593 22.079 1.00 79.81 71 GLN A C 1
ATOM 589 O O . GLN A 1 71 ? -3.452 -2.546 21.454 1.00 79.81 71 GLN A O 1
ATOM 594 N N . LEU A 1 72 ? -5.292 -3.684 22.069 1.00 84.81 72 LEU A N 1
ATOM 595 C CA . LEU A 1 72 ? -4.997 -4.845 21.229 1.00 84.81 72 LEU A CA 1
ATOM 596 C C . LEU A 1 72 ? -5.228 -4.516 19.754 1.00 84.81 72 LEU A C 1
ATOM 598 O O . LEU A 1 72 ? -4.342 -4.789 18.948 1.00 84.81 72 LEU A O 1
ATOM 602 N N . LYS A 1 73 ? -6.333 -3.836 19.418 1.00 85.44 73 LYS A N 1
ATOM 603 C CA . LYS A 1 73 ? -6.595 -3.341 18.055 1.00 85.44 73 LYS A CA 1
ATOM 604 C C . LYS A 1 73 ? -5.440 -2.499 17.535 1.00 85.44 73 LYS A C 1
ATOM 606 O O . LYS A 1 73 ? -4.938 -2.758 16.446 1.00 85.44 73 LYS A O 1
ATOM 611 N N . GLY A 1 74 ? -4.957 -1.565 18.355 1.00 80.25 74 GLY A N 1
ATOM 612 C CA . GLY A 1 74 ? -3.778 -0.772 18.032 1.00 80.25 74 GLY A CA 1
ATOM 613 C C . GLY A 1 74 ? -2.564 -1.636 17.692 1.00 80.25 74 GLY A C 1
ATOM 614 O O . GLY A 1 74 ? -1.940 -1.438 16.657 1.00 80.25 74 GLY A O 1
ATOM 615 N N . THR A 1 75 ? -2.260 -2.638 18.522 1.00 83.38 75 THR A N 1
ATOM 616 C CA . THR A 1 75 ? -1.135 -3.568 18.280 1.00 83.38 75 THR A CA 1
ATOM 617 C C . THR A 1 75 ? -1.248 -4.270 16.935 1.00 83.38 75 THR A C 1
ATOM 619 O O . THR A 1 75 ? -0.275 -4.342 16.192 1.00 83.38 75 THR A O 1
ATOM 622 N N . VAL A 1 76 ? -2.433 -4.799 16.634 1.00 89.25 76 VAL A N 1
ATOM 623 C CA . VAL A 1 76 ? -2.671 -5.540 15.396 1.00 89.25 76 VAL A CA 1
ATOM 624 C C . VAL A 1 76 ? -2.546 -4.617 14.189 1.00 89.25 76 VAL A C 1
ATOM 626 O O . VAL A 1 76 ? -1.992 -5.027 13.171 1.00 89.25 76 VAL A O 1
ATOM 629 N N . ILE A 1 77 ? -3.008 -3.370 14.304 1.00 84.75 77 ILE A N 1
ATOM 630 C CA . ILE A 1 77 ? -2.843 -2.359 13.258 1.00 84.75 77 ILE A CA 1
ATOM 631 C C . ILE A 1 77 ? -1.377 -2.044 13.035 1.00 84.75 77 ILE A C 1
ATOM 633 O O . ILE A 1 77 ? -0.942 -2.093 11.900 1.00 84.75 77 ILE A O 1
ATOM 637 N N . ASP A 1 78 ? -0.603 -1.778 14.080 1.00 83.19 78 ASP A N 1
ATOM 638 C CA . ASP A 1 78 ? 0.837 -1.523 13.963 1.00 83.19 78 ASP A CA 1
ATOM 639 C C . ASP A 1 78 ? 1.569 -2.673 13.254 1.00 83.19 78 ASP A C 1
ATOM 641 O O . ASP A 1 78 ? 2.351 -2.452 12.331 1.00 83.19 78 ASP A O 1
ATOM 645 N N . GLN A 1 79 ? 1.232 -3.917 13.601 1.00 88.31 79 GLN A N 1
ATOM 646 C CA . GLN A 1 79 ? 1.814 -5.111 12.984 1.00 88.31 79 GLN A CA 1
ATOM 647 C C . GLN A 1 79 ? 1.391 -5.318 11.525 1.00 88.31 79 GLN A C 1
ATOM 649 O O . GLN A 1 79 ? 2.178 -5.821 10.723 1.00 88.31 79 GLN A O 1
ATOM 654 N N . ASN A 1 80 ? 0.159 -4.948 11.174 1.00 91.19 80 ASN A N 1
ATOM 655 C CA . ASN A 1 80 ? -0.424 -5.227 9.863 1.00 91.19 80 ASN A CA 1
ATOM 656 C C . ASN A 1 80 ? -0.644 -3.981 9.002 1.00 91.19 80 ASN A C 1
ATOM 658 O O . ASN A 1 80 ? -1.251 -4.095 7.939 1.00 91.19 80 ASN A O 1
ATOM 662 N N . LEU A 1 81 ? -0.154 -2.810 9.417 1.00 86.88 81 LEU A N 1
ATOM 663 C CA . LEU A 1 81 ? -0.518 -1.517 8.832 1.00 86.88 81 LEU A CA 1
ATOM 664 C C . LEU A 1 81 ? -0.366 -1.533 7.313 1.00 86.88 81 LEU A C 1
ATOM 666 O O . LEU A 1 81 ? -1.292 -1.190 6.592 1.00 86.88 81 LEU A O 1
ATOM 670 N N . GLN A 1 82 ? 0.767 -2.032 6.822 1.00 87.81 82 GLN A N 1
ATOM 671 C CA . GLN A 1 82 ? 1.067 -2.098 5.390 1.00 87.81 82 GLN A CA 1
ATOM 672 C C . GLN A 1 82 ? 0.036 -2.914 4.596 1.00 87.81 82 GLN A C 1
ATOM 674 O O . GLN A 1 82 ? -0.304 -2.531 3.482 1.00 87.81 82 GLN A O 1
ATOM 679 N N . TRP A 1 83 ? -0.489 -4.000 5.169 1.00 93.62 83 TRP A N 1
ATOM 680 C CA . TRP A 1 83 ? -1.541 -4.805 4.545 1.00 93.62 83 TRP A CA 1
ATOM 681 C C . TRP A 1 83 ? -2.902 -4.121 4.622 1.00 93.62 83 TRP A C 1
ATOM 683 O O . TRP A 1 83 ? -3.648 -4.139 3.650 1.00 93.62 83 TRP A O 1
ATOM 693 N N . LEU A 1 84 ? -3.221 -3.486 5.751 1.00 91.44 84 LEU A N 1
ATOM 694 C CA . LEU A 1 84 ? -4.485 -2.764 5.923 1.00 91.44 84 LEU A CA 1
ATOM 695 C C . LEU A 1 84 ? -4.605 -1.602 4.929 1.00 91.44 84 LEU A C 1
ATOM 697 O O . LEU A 1 84 ? -5.684 -1.366 4.395 1.00 91.44 84 LEU A O 1
ATOM 701 N N . LEU A 1 85 ? -3.488 -0.928 4.637 1.00 88.19 85 LEU A N 1
ATOM 702 C CA . LEU A 1 85 ? -3.421 0.169 3.668 1.00 88.19 85 LEU A CA 1
ATOM 703 C C . LEU A 1 85 ? -3.499 -0.275 2.201 1.00 88.19 85 LEU A C 1
ATOM 705 O O . LEU A 1 85 ? -3.649 0.573 1.327 1.00 88.19 85 LEU A O 1
ATOM 709 N N . MET A 1 86 ? -3.405 -1.577 1.911 1.00 90.06 86 MET A N 1
ATOM 710 C CA . MET A 1 86 ? -3.640 -2.099 0.559 1.00 90.06 86 MET A CA 1
ATOM 711 C C . MET A 1 86 ? -5.130 -2.250 0.227 1.00 90.06 86 MET A C 1
ATOM 713 O O . MET A 1 86 ? -5.466 -2.441 -0.939 1.00 90.06 86 MET A O 1
ATOM 717 N N . ASP A 1 87 ? -6.019 -2.199 1.221 1.00 91.44 87 ASP A N 1
ATOM 718 C CA . ASP A 1 87 ? -7.461 -2.284 0.992 1.00 91.44 87 ASP A CA 1
ATOM 719 C C . ASP A 1 87 ? -7.988 -0.962 0.425 1.00 91.44 87 ASP A C 1
ATOM 721 O O . ASP A 1 87 ? -7.826 0.079 1.049 1.00 91.44 87 ASP A O 1
ATOM 725 N N . GLU A 1 88 ? -8.683 -0.982 -0.712 1.00 88.50 88 GLU A N 1
ATOM 726 C CA . GLU A 1 88 ? -9.305 0.225 -1.281 1.00 88.50 88 GLU A CA 1
ATOM 727 C C . GLU A 1 88 ? -10.310 0.882 -0.320 1.00 88.50 88 GLU A C 1
ATOM 729 O O . GLU A 1 88 ? -10.509 2.094 -0.352 1.00 88.50 88 GLU A O 1
ATOM 734 N N . LYS A 1 89 ? -10.922 0.090 0.568 1.00 90.00 89 LYS A N 1
ATOM 735 C CA . LYS A 1 89 ? -11.902 0.541 1.565 1.00 90.00 89 LYS A CA 1
ATOM 736 C C . LYS A 1 89 ? -11.288 0.709 2.952 1.00 90.00 89 LYS A C 1
ATOM 738 O O . LYS A 1 89 ? -12.012 0.663 3.949 1.00 90.00 89 LYS A O 1
ATOM 743 N N . TYR A 1 90 ? -9.966 0.885 3.044 1.00 88.06 90 TYR A N 1
ATOM 744 C CA . TYR A 1 90 ? -9.283 1.007 4.331 1.00 88.06 90 TYR A CA 1
ATOM 745 C C . TYR A 1 90 ? -9.899 2.109 5.202 1.00 88.06 90 TYR A C 1
ATOM 747 O O . TYR A 1 90 ? -10.123 1.877 6.383 1.00 88.06 90 TYR A O 1
ATOM 755 N N . SER A 1 91 ? -10.237 3.265 4.621 1.00 83.44 91 SER A N 1
ATOM 756 C CA . SER A 1 91 ? -10.820 4.410 5.336 1.00 83.44 91 SER A CA 1
ATOM 757 C C . SER A 1 91 ? -12.112 4.038 6.076 1.00 83.44 91 SER A C 1
ATOM 759 O O . SER A 1 91 ? -12.209 4.196 7.296 1.00 83.44 91 SER A O 1
ATOM 761 N N . ASP A 1 92 ? -13.071 3.432 5.370 1.00 87.44 92 ASP A N 1
ATOM 762 C CA . ASP A 1 92 ? -14.349 3.009 5.951 1.00 87.44 92 ASP A CA 1
ATOM 763 C C . ASP A 1 92 ? -14.162 1.903 6.997 1.00 87.44 92 ASP A C 1
ATOM 765 O O . ASP A 1 92 ? -14.818 1.896 8.045 1.00 87.44 92 ASP A O 1
ATOM 769 N N . LYS A 1 93 ? -13.234 0.973 6.744 1.00 88.88 93 LYS A N 1
ATOM 770 C CA . LYS A 1 93 ? -12.919 -0.114 7.678 1.00 88.88 93 LYS A CA 1
ATOM 771 C C . LYS A 1 93 ? -12.215 0.380 8.938 1.00 88.88 93 LYS A C 1
ATOM 773 O O . LYS A 1 93 ? -12.530 -0.112 10.018 1.00 88.88 93 LYS A O 1
ATOM 778 N N . PHE A 1 94 ? -11.331 1.371 8.837 1.00 84.25 94 PHE A N 1
ATOM 779 C CA . PHE A 1 94 ? -10.713 2.017 9.995 1.00 84.25 94 PHE A CA 1
ATOM 780 C C . PHE A 1 94 ? -11.773 2.701 10.860 1.00 84.25 94 PHE A C 1
ATOM 782 O O . PHE A 1 94 ? -11.815 2.455 12.064 1.00 84.25 94 PHE A O 1
ATOM 789 N N . ARG A 1 95 ? -12.693 3.465 10.258 1.00 81.00 95 ARG A N 1
ATOM 790 C CA . ARG A 1 95 ? -13.815 4.083 10.989 1.00 81.00 95 ARG A CA 1
ATOM 791 C C . ARG A 1 95 ? -14.732 3.056 11.648 1.00 81.00 95 ARG A C 1
ATOM 793 O O . ARG A 1 95 ? -15.170 3.259 12.773 1.00 81.00 95 ARG A O 1
ATOM 800 N N . SER A 1 96 ? -14.993 1.938 10.972 1.00 83.88 96 SER A N 1
ATOM 801 C CA . SER A 1 96 ? -15.823 0.851 11.511 1.00 83.88 96 SER A CA 1
ATOM 802 C C . SER A 1 96 ? -15.125 0.082 12.639 1.00 83.88 96 SER A C 1
ATOM 804 O O . SER A 1 96 ? -15.769 -0.367 13.584 1.00 83.88 96 SER A O 1
ATOM 806 N N . ALA A 1 97 ? -13.801 -0.075 12.563 1.00 81.69 97 ALA A N 1
ATOM 807 C CA . ALA A 1 97 ? -13.010 -0.753 13.585 1.00 81.69 97 ALA A CA 1
ATOM 808 C C . ALA A 1 97 ? -12.892 0.060 14.887 1.00 81.69 97 ALA A C 1
ATOM 810 O O . ALA A 1 97 ? -12.669 -0.542 15.946 1.00 81.69 97 ALA A O 1
ATOM 811 N N . PHE A 1 98 ? -13.057 1.383 14.797 1.00 78.69 98 PHE A N 1
ATOM 812 C CA . PHE A 1 98 ? -12.896 2.356 15.873 1.00 78.69 98 PHE A CA 1
ATOM 813 C C . PHE A 1 98 ? -14.155 3.216 16.059 1.00 78.69 98 PHE A C 1
ATOM 815 O O . PHE A 1 98 ? -14.230 4.334 15.542 1.00 78.69 98 PHE A O 1
ATOM 822 N N . PRO A 1 99 ? -15.156 2.712 16.798 1.00 75.62 99 PRO A N 1
ATOM 823 C CA . PRO A 1 99 ? -16.348 3.487 17.103 1.00 75.62 99 PRO A CA 1
ATOM 824 C C . PRO A 1 99 ? -16.017 4.705 17.998 1.00 75.62 99 PRO A C 1
ATOM 826 O O . PRO A 1 99 ? -14.995 4.716 18.689 1.00 75.62 99 PRO A O 1
ATOM 829 N N . PRO A 1 100 ? -16.846 5.765 17.959 1.00 70.06 100 PRO A N 1
ATOM 830 C CA . PRO A 1 100 ? -16.544 7.070 18.564 1.00 70.06 100 PRO A CA 1
ATOM 831 C C . PRO A 1 100 ? -16.442 7.069 20.096 1.00 70.06 100 PRO A C 1
ATOM 833 O O . PRO A 1 100 ? -15.836 7.969 20.668 1.00 70.06 100 PRO A O 1
ATOM 836 N N . ASP A 1 101 ? -17.003 6.066 20.765 1.00 76.25 101 ASP A N 1
ATOM 837 C CA . ASP A 1 101 ? -16.935 5.858 22.214 1.00 76.25 101 ASP A CA 1
ATOM 838 C C . ASP A 1 101 ? -15.609 5.227 22.679 1.00 76.25 101 ASP A C 1
ATOM 840 O O . ASP A 1 101 ? -15.324 5.154 23.876 1.00 76.25 101 ASP A O 1
ATOM 844 N N . MET A 1 102 ? -14.772 4.781 21.740 1.00 78.19 102 MET A N 1
ATOM 845 C CA . MET A 1 102 ? -13.501 4.141 22.034 1.00 78.19 102 MET A CA 1
ATOM 846 C C . MET A 1 102 ? -12.387 5.175 22.235 1.00 78.19 102 MET A C 1
ATOM 848 O O . MET A 1 102 ? -12.090 5.967 21.344 1.00 78.19 102 MET A O 1
ATOM 852 N N . LEU A 1 103 ? -11.705 5.120 23.382 1.00 77.88 103 LEU A N 1
ATOM 853 C CA . LEU A 1 103 ? -10.478 5.885 23.618 1.00 77.88 103 LEU A CA 1
ATOM 854 C C . LEU A 1 103 ? -9.248 5.076 23.204 1.00 77.88 103 LEU A C 1
ATOM 856 O O . LEU A 1 103 ? -9.098 3.903 23.560 1.00 77.88 103 LEU A O 1
ATOM 860 N N . PHE A 1 104 ? -8.354 5.724 22.464 1.00 75.38 104 PHE A N 1
ATOM 861 C CA . PHE A 1 104 ? -7.143 5.137 21.920 1.00 75.38 104 PHE A CA 1
ATOM 862 C C . PHE A 1 104 ? -5.901 5.823 22.490 1.00 75.38 104 PHE A C 1
ATOM 864 O O . PHE A 1 104 ? -5.856 7.044 22.616 1.00 75.38 104 PHE A O 1
ATOM 871 N N . LEU A 1 105 ? -4.878 5.033 22.825 1.00 77.75 105 LEU A N 1
ATOM 872 C CA . LEU A 1 105 ? -3.611 5.553 23.332 1.00 77.75 105 LEU A CA 1
ATOM 873 C C . LEU A 1 105 ? -2.465 5.118 22.404 1.00 77.75 105 LEU A C 1
ATOM 875 O O . LEU A 1 105 ? -2.121 3.928 22.391 1.00 77.75 105 LEU A O 1
ATOM 879 N N . PRO A 1 106 ? -1.881 6.040 21.617 1.00 74.00 106 PRO A N 1
ATOM 880 C CA . PRO A 1 106 ? -0.772 5.711 20.734 1.00 74.00 106 PRO A CA 1
ATOM 881 C C . PRO A 1 106 ? 0.459 5.298 21.546 1.00 74.00 106 PRO A C 1
ATOM 883 O O . PRO A 1 106 ? 0.815 5.917 22.551 1.00 74.00 106 PRO A O 1
ATOM 886 N N . ARG A 1 107 ? 1.119 4.212 21.127 1.00 77.12 107 ARG A N 1
ATOM 887 C CA . ARG A 1 107 ? 2.242 3.641 21.882 1.00 77.12 107 ARG A CA 1
ATOM 888 C C . ARG A 1 107 ? 3.530 4.435 21.656 1.00 77.12 107 ARG A C 1
ATOM 890 O O . ARG A 1 107 ? 3.815 4.789 20.514 1.00 77.12 107 ARG A O 1
ATOM 897 N N . PRO A 1 108 ? 4.385 4.603 22.683 1.00 73.50 108 PRO A N 1
ATOM 898 C CA . PRO A 1 108 ? 5.692 5.253 22.537 1.00 73.50 108 PRO A CA 1
ATOM 899 C C . PRO A 1 108 ? 6.559 4.670 21.409 1.00 73.50 108 PRO A C 1
ATOM 901 O O . PRO A 1 108 ? 7.242 5.402 20.703 1.00 73.50 108 PRO A O 1
ATOM 904 N N . GLY A 1 109 ? 6.512 3.348 21.212 1.00 76.25 109 GLY A N 1
ATOM 905 C CA . GLY A 1 109 ? 7.324 2.647 20.210 1.00 76.25 109 GLY A CA 1
ATOM 906 C C . GLY A 1 109 ? 6.882 2.835 18.753 1.00 76.25 109 GLY A C 1
ATOM 907 O O . GLY A 1 109 ? 7.558 2.344 17.853 1.00 76.25 109 GLY A O 1
ATOM 908 N N . TRP A 1 110 ? 5.765 3.519 18.492 1.00 75.94 110 TRP A N 1
ATOM 909 C CA . TRP A 1 110 ? 5.218 3.690 17.144 1.00 75.94 110 TRP A CA 1
ATOM 910 C C . TRP A 1 110 ? 5.892 4.835 16.403 1.00 75.94 110 TRP A C 1
ATOM 912 O O . TRP A 1 110 ? 5.346 5.927 16.253 1.00 75.94 110 TRP A O 1
ATOM 922 N N . THR A 1 111 ? 7.101 4.584 15.912 1.00 75.00 111 THR A N 1
ATOM 923 C CA . THR A 1 111 ? 7.885 5.585 15.176 1.00 75.00 111 THR A CA 1
ATOM 924 C C . THR A 1 111 ? 7.140 6.128 13.953 1.00 75.00 111 THR A C 1
ATOM 926 O O . THR A 1 111 ? 7.214 7.322 13.667 1.00 75.00 111 THR A O 1
ATOM 929 N N . TRP A 1 112 ? 6.356 5.285 13.274 1.00 74.75 112 TRP A N 1
ATOM 930 C CA . TRP A 1 112 ? 5.500 5.678 12.152 1.00 74.75 112 TRP A CA 1
ATOM 931 C C . TRP A 1 112 ? 4.302 6.544 12.562 1.00 74.75 112 TRP A C 1
ATOM 933 O O . TRP A 1 112 ? 3.704 7.164 11.698 1.00 74.75 112 TRP A O 1
ATOM 943 N N . TYR A 1 113 ? 3.910 6.593 13.832 1.00 76.50 113 TYR A N 1
ATOM 944 C CA . TYR A 1 113 ? 2.845 7.487 14.289 1.00 76.50 113 TYR A CA 1
ATOM 945 C C . TYR A 1 113 ? 3.434 8.849 14.679 1.00 76.50 113 TYR A C 1
ATOM 947 O O . TYR A 1 113 ? 2.971 9.889 14.225 1.00 76.50 113 TYR A O 1
ATOM 955 N N . TRP A 1 114 ? 4.520 8.848 15.460 1.00 75.56 114 TRP A N 1
ATOM 956 C CA . TRP A 1 114 ? 5.100 10.074 16.028 1.00 75.56 114 TRP A CA 1
ATOM 957 C C . TRP A 1 114 ? 5.971 10.890 15.067 1.00 75.56 114 TRP A C 1
ATOM 959 O O . TRP A 1 114 ? 6.139 12.095 15.265 1.00 75.56 114 TRP A O 1
ATOM 969 N N . HIS A 1 115 ? 6.556 10.251 14.050 1.00 74.25 115 HIS A N 1
ATOM 970 C CA . HIS A 1 115 ? 7.525 10.890 13.148 1.00 74.25 115 HIS A CA 1
ATOM 971 C C . HIS A 1 115 ? 7.108 10.872 11.680 1.00 74.25 115 HIS A C 1
ATOM 973 O O . HIS A 1 115 ? 7.849 11.360 10.826 1.00 74.25 115 HIS A O 1
ATOM 979 N N . SER A 1 116 ? 5.955 10.292 11.364 1.00 68.62 116 SER A N 1
ATOM 980 C CA . SER A 1 116 ? 5.535 10.142 9.980 1.00 68.62 116 SER A CA 1
ATOM 981 C C . SER A 1 116 ? 4.692 11.319 9.513 1.00 68.62 116 SER A C 1
ATOM 983 O O . SER A 1 116 ? 3.859 11.815 10.272 1.00 68.62 116 SER A O 1
ATOM 985 N N . PRO A 1 117 ? 4.800 11.710 8.233 1.00 66.62 117 PRO A N 1
ATOM 986 C CA . PRO A 1 117 ? 3.855 12.641 7.621 1.00 66.62 117 PRO A CA 1
ATOM 987 C C . PRO A 1 117 ? 2.412 12.100 7.568 1.00 66.62 117 PRO A C 1
ATOM 989 O O . PRO A 1 117 ? 1.498 12.846 7.224 1.00 66.62 117 PRO A O 1
ATOM 992 N N . LEU A 1 118 ? 2.202 10.818 7.900 1.00 66.88 118 LEU A N 1
ATOM 993 C CA . LEU A 1 118 ? 0.897 10.156 7.933 1.00 66.88 118 LEU A CA 1
ATOM 994 C C . LEU A 1 118 ? -0.017 10.615 9.078 1.00 66.88 118 LEU A C 1
ATOM 996 O O . LEU A 1 118 ? -1.203 10.315 9.036 1.00 66.88 118 LEU A O 1
ATOM 1000 N N . VAL A 1 119 ? 0.498 11.320 10.085 1.00 68.31 119 VAL A N 1
ATOM 1001 C CA . VAL A 1 119 ? -0.312 11.853 11.187 1.00 68.31 119 VAL A CA 1
ATOM 1002 C C . VAL A 1 119 ? -0.074 13.359 11.253 1.00 68.31 119 VAL A C 1
ATOM 1004 O O . VAL A 1 119 ? 1.040 13.795 11.557 1.00 68.31 119 VAL A O 1
ATOM 1007 N N . PRO A 1 120 ? -1.081 14.190 10.932 1.00 60.41 120 PRO A N 1
ATOM 1008 C CA . PRO A 1 120 ? -0.961 15.631 11.075 1.00 60.41 120 PRO A CA 1
ATOM 1009 C C . PRO A 1 120 ? -0.688 15.973 12.539 1.00 60.41 120 PRO A C 1
ATOM 1011 O O . PRO A 1 120 ? -1.473 15.626 13.418 1.00 60.41 120 PRO A O 1
A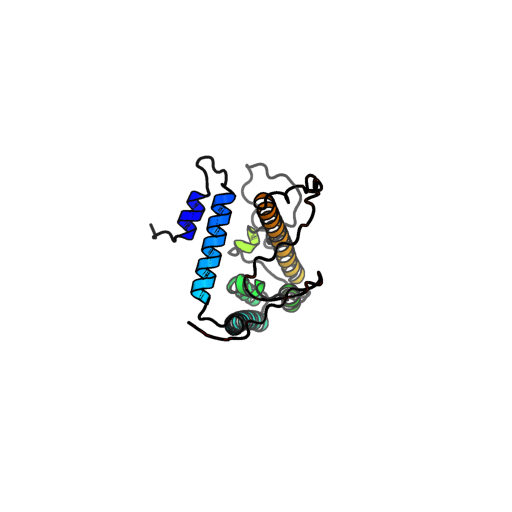TOM 1014 N N . ARG A 1 121 ? 0.411 16.680 12.815 1.00 60.94 121 ARG A N 1
ATOM 1015 C CA . ARG A 1 121 ? 0.672 17.198 14.160 1.00 60.94 121 ARG A CA 1
ATOM 1016 C C . ARG A 1 121 ? -0.396 18.251 14.463 1.00 60.94 121 ARG A C 1
ATOM 1018 O O . ARG A 1 121 ? -0.382 19.333 13.877 1.00 60.94 121 ARG A O 1
ATOM 1025 N N . SER A 1 122 ? -1.347 17.931 15.337 1.00 47.97 122 SER A N 1
ATOM 1026 C CA . SER A 1 122 ? -2.318 18.896 15.852 1.00 47.97 122 SER A CA 1
ATOM 1027 C C . SER A 1 122 ? -1.588 19.861 16.786 1.00 47.97 122 SER A C 1
ATOM 1029 O O . SER A 1 122 ? -1.450 19.625 17.982 1.00 47.97 122 SER A O 1
ATOM 1031 N N . GLY A 1 123 ? -1.028 20.920 16.211 1.00 44.72 123 GLY A N 1
ATOM 1032 C CA . GLY A 1 123 ? -0.298 21.936 16.953 1.00 44.72 123 GLY A CA 1
ATOM 1033 C C . GLY A 1 123 ? 0.462 22.856 16.016 1.00 44.72 123 GLY A C 1
ATOM 1034 O O . GLY A 1 123 ? 1.581 22.536 15.643 1.00 44.72 123 GLY A O 1
ATOM 1035 N N . GLY A 1 124 ? -0.187 23.966 15.651 1.00 37.50 124 GLY A N 1
ATOM 1036 C CA . GLY A 1 124 ? 0.414 25.245 15.265 1.00 37.50 124 GLY A CA 1
ATOM 1037 C C . GLY A 1 124 ? 1.511 25.239 14.200 1.00 37.50 124 GLY A C 1
ATOM 1038 O O . GLY A 1 124 ? 2.621 24.763 14.401 1.00 37.50 124 GLY A O 1
ATOM 1039 N N . THR A 1 125 ? 1.251 25.944 13.104 1.00 34.97 125 THR A N 1
ATOM 1040 C CA . THR A 1 125 ? 2.293 26.563 12.283 1.00 34.97 125 THR A CA 1
ATOM 1041 C C . THR A 1 125 ? 3.192 27.453 13.148 1.00 34.97 125 THR A C 1
ATOM 1043 O O . THR A 1 125 ? 2.908 28.633 13.342 1.00 34.97 125 THR A O 1
ATOM 1046 N N . THR A 1 126 ? 4.297 26.913 13.644 1.00 34.66 126 THR A N 1
ATOM 1047 C CA . THR A 1 126 ? 5.488 27.697 13.961 1.00 34.66 126 THR A CA 1
ATOM 1048 C C . THR A 1 126 ? 6.656 27.110 13.173 1.00 34.66 126 THR A C 1
ATOM 1050 O O . THR A 1 126 ? 6.840 25.890 13.149 1.00 34.66 126 THR A O 1
ATOM 1053 N N . PRO A 1 127 ? 7.425 27.939 12.446 1.00 36.84 127 PRO A N 1
ATOM 1054 C CA . PRO A 1 127 ? 8.614 27.466 11.760 1.00 36.84 127 PRO A CA 1
ATOM 1055 C C . PRO A 1 127 ? 9.584 26.933 12.817 1.00 36.84 127 PRO A C 1
ATOM 1057 O O . PRO A 1 127 ? 9.967 27.647 13.743 1.00 36.84 127 PRO A O 1
ATOM 1060 N N . VAL A 1 128 ? 9.942 25.656 12.699 1.00 38.38 128 VAL A N 1
ATOM 1061 C CA . VAL A 1 128 ? 10.907 25.003 13.583 1.00 38.38 128 VAL A CA 1
ATOM 1062 C C . VAL A 1 128 ? 12.272 25.651 13.350 1.00 38.38 128 VAL A C 1
ATOM 1064 O O . VAL A 1 128 ? 12.949 25.371 12.362 1.00 38.38 128 VAL A O 1
ATOM 1067 N N . SER A 1 129 ? 12.669 26.538 14.262 1.00 35.50 129 SER A N 1
ATOM 1068 C CA . SER A 1 129 ? 14.068 26.929 14.438 1.00 35.50 129 SER A CA 1
ATOM 1069 C C . SER A 1 129 ? 14.882 25.681 14.831 1.00 35.50 129 SER A C 1
ATOM 1071 O O . SER A 1 129 ? 14.398 24.911 15.664 1.00 35.50 129 SER A O 1
ATOM 1073 N N . PRO A 1 130 ? 16.108 25.454 14.316 1.00 44.22 130 PRO A N 1
ATOM 1074 C CA . PRO A 1 130 ? 16.835 24.182 14.480 1.00 44.22 130 PRO A CA 1
ATOM 1075 C C . PRO A 1 130 ? 17.366 23.865 15.895 1.00 44.22 130 PRO A C 1
ATOM 1077 O O . PRO A 1 130 ? 18.301 23.082 16.024 1.00 44.22 130 PRO A O 1
ATOM 1080 N N . ALA A 1 131 ? 16.834 24.469 16.960 1.00 40.78 131 ALA A N 1
ATOM 1081 C CA . ALA A 1 131 ? 17.479 24.491 18.277 1.00 40.78 131 ALA A CA 1
ATOM 1082 C C . ALA A 1 131 ? 16.602 24.041 19.461 1.00 40.78 131 ALA A C 1
ATOM 1084 O O . ALA A 1 131 ? 16.973 24.299 20.603 1.00 40.78 131 ALA A O 1
ATOM 1085 N N . GLN A 1 132 ? 15.465 23.367 19.242 1.00 39.03 132 GLN A N 1
ATOM 1086 C CA . GLN A 1 132 ? 14.666 22.826 20.352 1.00 39.03 132 GLN A CA 1
ATOM 1087 C C . GLN A 1 132 ? 14.738 21.294 20.442 1.00 39.03 132 GLN A C 1
ATOM 1089 O O . GLN A 1 132 ? 14.553 20.618 19.427 1.00 39.03 132 GLN A O 1
ATOM 1094 N N . PRO A 1 133 ? 14.979 20.729 21.645 1.00 40.50 133 PRO A N 1
ATOM 1095 C CA . PRO A 1 133 ? 14.858 19.295 21.866 1.00 40.50 133 PRO A CA 1
ATOM 1096 C C . PRO A 1 133 ? 13.423 18.859 21.564 1.00 40.50 133 PRO A C 1
ATOM 1098 O O . PRO A 1 133 ? 12.467 19.570 21.883 1.00 40.50 133 PRO A O 1
ATOM 1101 N N . ALA A 1 134 ? 13.292 17.706 20.905 1.00 49.16 134 ALA A N 1
ATOM 1102 C CA . ALA A 1 134 ? 12.016 17.129 20.513 1.00 49.16 134 ALA A CA 1
ATOM 1103 C C . ALA A 1 134 ? 11.043 17.150 21.700 1.00 49.16 134 ALA A C 1
ATOM 1105 O O . ALA A 1 134 ? 11.327 16.578 22.752 1.00 49.16 134 ALA A O 1
ATOM 1106 N N . SER A 1 135 ? 9.913 17.836 21.525 1.00 47.69 135 SER A N 1
ATOM 1107 C CA . SER A 1 135 ? 8.809 17.810 22.480 1.00 47.69 135 SER A CA 1
ATOM 1108 C C . SER A 1 135 ? 8.464 16.354 22.767 1.00 47.69 135 SER A C 1
ATOM 1110 O O . SER A 1 135 ? 8.273 15.568 21.834 1.00 47.69 135 SER A O 1
ATOM 1112 N N . THR A 1 136 ? 8.413 16.005 24.051 1.00 48.16 136 THR A N 1
ATOM 1113 C CA . THR A 1 136 ? 7.877 14.729 24.522 1.00 48.16 136 THR A CA 1
ATOM 1114 C C . THR A 1 136 ? 6.547 14.461 23.816 1.00 48.16 136 THR A C 1
ATOM 1116 O O . THR A 1 136 ? 5.716 15.374 23.780 1.00 48.16 136 THR A O 1
ATOM 1119 N N . PRO A 1 137 ? 6.347 13.268 23.225 1.00 57.56 137 PRO A N 1
ATOM 1120 C CA . PRO A 1 137 ? 5.069 12.910 22.627 1.00 57.56 137 PRO A CA 1
ATOM 1121 C C . PRO A 1 137 ? 3.967 13.118 23.665 1.00 57.56 137 PRO A C 1
ATOM 1123 O O . PRO A 1 137 ? 4.104 12.646 24.792 1.00 57.56 137 PRO A O 1
ATOM 1126 N N . ASP A 1 138 ? 2.926 13.875 23.329 1.00 58.53 138 ASP A N 1
ATOM 1127 C CA . ASP A 1 138 ? 1.815 14.079 24.252 1.00 58.53 138 ASP A CA 1
ATOM 1128 C C . ASP A 1 138 ? 0.992 12.784 24.305 1.00 58.53 138 ASP A C 1
ATOM 1130 O O . ASP A 1 138 ? 0.387 12.375 23.313 1.00 58.53 138 ASP A O 1
ATOM 1134 N N . TYR A 1 139 ? 1.043 12.084 25.439 1.00 64.19 139 TYR A N 1
ATOM 1135 C CA . TYR A 1 139 ? 0.399 10.782 25.647 1.00 64.19 139 TYR A CA 1
ATOM 1136 C C . TYR A 1 139 ? -1.034 10.945 26.161 1.00 64.19 139 TYR A C 1
ATOM 1138 O O . TYR A 1 139 ? -1.426 10.296 27.133 1.00 64.19 139 TYR A O 1
ATOM 1146 N N . GLN A 1 140 ? -1.816 11.826 25.540 1.00 67.44 140 GLN A N 1
ATOM 1147 C CA . GLN A 1 140 ? -3.231 11.939 25.884 1.00 67.44 140 GLN A CA 1
ATOM 1148 C C . GLN A 1 140 ? -4.040 10.847 25.174 1.00 67.44 140 GLN A C 1
ATOM 1150 O O . GLN A 1 140 ? -3.764 10.537 24.009 1.00 67.44 140 GLN A O 1
ATOM 1155 N N . PRO A 1 141 ? -5.047 10.256 25.842 1.00 71.81 141 PRO A N 1
ATOM 1156 C CA . PRO A 1 141 ? -6.052 9.449 25.169 1.00 71.81 141 PRO A CA 1
ATOM 1157 C C . PRO A 1 141 ? -6.745 10.296 24.102 1.00 71.81 141 PRO A C 1
ATOM 1159 O O . PRO A 1 141 ? -7.284 11.358 24.407 1.00 71.81 141 PRO A O 1
ATOM 1162 N N . ILE A 1 142 ? -6.743 9.815 22.866 1.00 78.56 142 ILE A N 1
ATOM 1163 C CA . ILE A 1 142 ? -7.456 10.438 21.752 1.00 78.56 142 ILE A CA 1
ATOM 1164 C C . ILE A 1 142 ? -8.696 9.605 21.422 1.00 78.56 142 ILE A C 1
ATOM 1166 O O . ILE A 1 142 ? -8.641 8.371 21.515 1.00 78.56 142 ILE A O 1
ATOM 1170 N N . PRO A 1 143 ? -9.821 10.228 21.034 1.00 82.25 143 PRO A N 1
ATOM 1171 C CA . PRO A 1 143 ? -10.943 9.496 20.466 1.00 82.25 143 PRO A CA 1
ATOM 1172 C C . PRO A 1 143 ? -10.468 8.650 19.282 1.00 82.25 143 PRO A C 1
ATOM 1174 O O . PRO A 1 143 ? -9.729 9.117 18.414 1.00 82.25 143 PRO A O 1
ATOM 1177 N N . ALA A 1 144 ? -10.874 7.385 19.231 1.00 75.94 144 ALA A N 1
ATOM 1178 C CA . ALA A 1 144 ? -10.365 6.456 18.229 1.00 75.94 144 ALA A CA 1
ATOM 1179 C C 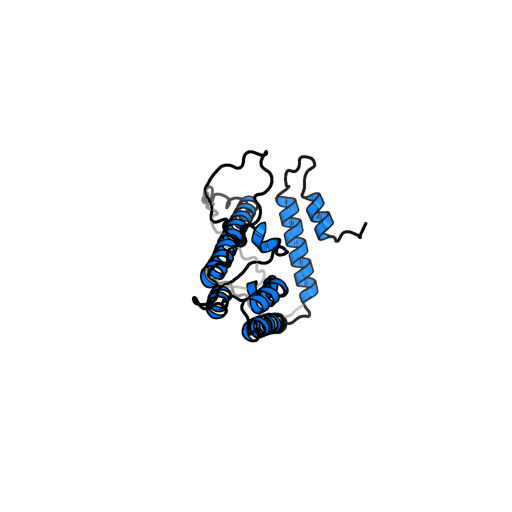. ALA A 1 144 ? -10.771 6.845 16.794 1.00 75.94 144 ALA A C 1
ATOM 1181 O O . ALA A 1 144 ? -10.048 6.530 15.848 1.00 75.94 144 ALA A O 1
ATOM 1182 N N . GLN A 1 145 ? -11.875 7.582 16.628 1.00 77.62 145 GLN A N 1
ATOM 1183 C CA . GLN A 1 145 ? -12.233 8.183 15.341 1.00 77.62 145 GLN A CA 1
ATOM 1184 C C . GLN A 1 145 ? -11.278 9.299 14.922 1.00 77.62 145 GLN A C 1
ATOM 1186 O O . GLN A 1 145 ? -10.840 9.302 13.777 1.00 77.62 145 GLN A O 1
ATOM 1191 N N . GLU A 1 146 ? -10.884 10.185 15.838 1.00 78.94 146 GLU A N 1
ATOM 1192 C CA . GLU A 1 146 ? -9.887 11.219 15.537 1.00 78.94 146 GLU A CA 1
ATOM 1193 C C . GLU A 1 146 ? -8.543 10.590 15.158 1.00 78.94 146 GLU A C 1
ATOM 1195 O O . GLU A 1 146 ? -7.900 11.014 14.196 1.00 78.94 146 GLU A O 1
ATOM 1200 N N . PHE A 1 147 ? -8.149 9.519 15.854 1.00 79.56 147 PHE A N 1
ATOM 1201 C CA . PHE A 1 147 ? -6.995 8.712 15.469 1.00 79.56 147 PHE A CA 1
ATOM 1202 C C . PHE A 1 147 ? -7.137 8.176 14.035 1.00 79.56 147 PHE A C 1
ATOM 1204 O O . PHE A 1 147 ? -6.251 8.404 13.210 1.00 79.56 147 PHE A O 1
ATOM 1211 N N . ALA A 1 148 ? -8.249 7.506 13.719 1.00 77.88 148 ALA A N 1
ATOM 1212 C CA . ALA A 1 148 ? -8.493 6.937 12.396 1.00 77.88 148 ALA A CA 1
ATOM 1213 C C . ALA A 1 148 ? -8.475 8.008 11.291 1.00 77.88 148 ALA A C 1
ATOM 1215 O O . ALA A 1 148 ? -7.774 7.846 10.292 1.00 77.88 148 ALA A O 1
ATOM 1216 N N . ASP A 1 149 ? -9.177 9.124 11.489 1.00 81.12 149 ASP A N 1
ATOM 1217 C CA . ASP A 1 149 ? -9.233 10.223 10.524 1.00 81.12 149 ASP A CA 1
ATOM 1218 C C . ASP A 1 149 ? -7.864 10.895 10.337 1.00 81.12 149 ASP A C 1
ATOM 1220 O O . ASP A 1 149 ? -7.504 11.253 9.212 1.00 81.12 149 ASP A O 1
ATOM 1224 N N . SER A 1 150 ? -7.060 11.017 11.402 1.00 78.62 150 SER A N 1
ATOM 1225 C CA . SER A 1 150 ? -5.701 11.565 11.312 1.00 78.62 150 SER A CA 1
ATOM 1226 C C . SER A 1 150 ? -4.805 10.718 10.403 1.00 78.62 150 SER A C 1
ATOM 1228 O O . SER A 1 150 ? -4.144 11.263 9.515 1.00 78.62 150 SER A O 1
ATOM 1230 N N . VAL A 1 151 ? -4.856 9.391 10.564 1.00 78.88 151 VAL A N 1
ATOM 1231 C CA . VAL A 1 151 ? -4.086 8.428 9.770 1.00 78.88 151 VAL A CA 1
ATOM 1232 C C . VAL A 1 151 ? -4.558 8.441 8.319 1.00 78.88 151 VAL A C 1
ATOM 1234 O O . VAL A 1 151 ? -3.739 8.552 7.406 1.00 78.88 151 VAL A O 1
ATOM 1237 N N . VAL A 1 152 ? -5.874 8.381 8.088 1.00 81.69 152 VAL A N 1
ATOM 1238 C CA . VAL A 1 152 ? -6.455 8.420 6.737 1.00 81.69 152 VAL A CA 1
ATOM 1239 C C . VAL A 1 152 ? -6.055 9.709 6.017 1.00 81.69 152 VAL A C 1
ATOM 1241 O O . VAL A 1 152 ? -5.515 9.647 4.912 1.00 81.69 152 VAL A O 1
ATOM 1244 N N . SER A 1 153 ? -6.237 10.867 6.659 1.00 82.75 153 SER A N 1
ATOM 1245 C CA . SER A 1 153 ? -5.922 12.169 6.062 1.00 82.75 153 SER A CA 1
ATOM 1246 C C . SER A 1 153 ? -4.434 12.323 5.741 1.00 82.75 153 SER A C 1
ATOM 1248 O O . SER A 1 153 ? -4.075 12.882 4.699 1.00 82.75 153 SER A O 1
ATOM 1250 N N . GLY A 1 154 ? -3.540 11.841 6.608 1.00 80.12 154 GLY A N 1
ATOM 1251 C CA . GLY A 1 154 ? -2.109 11.914 6.330 1.00 80.12 154 GLY A CA 1
ATOM 1252 C C . GLY A 1 154 ? -1.676 10.991 5.190 1.00 80.12 154 GLY A C 1
ATOM 1253 O O . GLY A 1 154 ? -0.844 11.396 4.378 1.00 80.12 154 GLY A O 1
ATOM 1254 N N . ILE A 1 155 ? -2.285 9.808 5.051 1.00 80.19 155 ILE A N 1
ATOM 1255 C CA . ILE A 1 155 ? -2.056 8.918 3.898 1.00 80.19 155 ILE A CA 1
ATOM 1256 C C . ILE A 1 155 ? -2.532 9.563 2.599 1.00 80.19 155 ILE A C 1
ATOM 1258 O O . ILE A 1 155 ? -1.794 9.558 1.611 1.00 80.19 155 ILE A O 1
ATOM 1262 N N . GLU A 1 156 ? -3.731 10.144 2.591 1.00 82.75 156 GLU A N 1
ATOM 1263 C CA . GLU A 1 156 ? -4.273 10.835 1.418 1.00 82.75 156 GLU A CA 1
ATOM 1264 C C . GLU A 1 156 ? -3.349 11.978 0.985 1.00 82.75 156 GLU A C 1
ATOM 1266 O O . GLU A 1 156 ? -2.995 12.093 -0.189 1.00 82.75 156 GLU A O 1
ATOM 1271 N N . LYS A 1 157 ? -2.885 12.799 1.934 1.00 82.88 157 LYS A N 1
ATOM 1272 C CA . LYS A 1 157 ? -1.936 13.889 1.655 1.00 82.88 157 LYS A CA 1
ATOM 1273 C C . LYS A 1 157 ? -0.599 13.370 1.133 1.00 82.88 157 LYS A C 1
ATOM 1275 O O . LYS A 1 157 ? -0.097 13.894 0.139 1.00 82.88 157 LYS A O 1
ATOM 1280 N N . ALA A 1 158 ? -0.031 12.346 1.769 1.00 81.50 158 ALA A N 1
ATOM 1281 C CA . ALA A 1 158 ? 1.233 11.748 1.346 1.00 81.50 158 ALA A CA 1
ATOM 1282 C C . ALA A 1 158 ? 1.136 11.174 -0.076 1.00 81.50 158 ALA A C 1
ATOM 1284 O O . ALA A 1 158 ? 2.000 11.441 -0.911 1.00 81.50 158 ALA A O 1
ATOM 1285 N N . THR A 1 159 ? 0.049 10.459 -0.370 1.00 82.06 159 THR A N 1
ATOM 1286 C CA . THR A 1 159 ? -0.216 9.872 -1.688 1.00 82.06 159 THR A CA 1
ATOM 1287 C C . THR A 1 159 ? -0.407 10.953 -2.745 1.00 82.06 159 THR A C 1
ATOM 1289 O O . THR A 1 159 ? 0.221 10.890 -3.798 1.00 82.06 159 THR A O 1
ATOM 1292 N N . ASN A 1 160 ? -1.198 11.990 -2.457 1.00 84.12 160 ASN A N 1
ATOM 1293 C CA . ASN A 1 160 ? -1.410 13.102 -3.384 1.00 84.12 160 ASN A CA 1
ATOM 1294 C C . ASN A 1 160 ? -0.108 13.843 -3.708 1.00 84.12 160 ASN A C 1
ATOM 1296 O O . ASN A 1 160 ? 0.128 14.192 -4.863 1.00 84.12 160 ASN A O 1
ATOM 1300 N N . ASN A 1 161 ? 0.762 14.056 -2.719 1.00 83.88 161 ASN A N 1
ATOM 1301 C CA . ASN A 1 161 ? 2.071 14.665 -2.956 1.00 83.88 161 ASN A CA 1
ATOM 1302 C C . ASN A 1 161 ? 2.951 13.765 -3.832 1.00 83.88 161 ASN A C 1
ATOM 1304 O O . ASN A 1 161 ? 3.483 14.230 -4.837 1.00 83.88 161 ASN A O 1
ATOM 1308 N N . LEU A 1 162 ? 3.019 12.467 -3.521 1.00 82.56 162 LEU A N 1
ATOM 1309 C CA . LEU A 1 162 ? 3.806 11.508 -4.294 1.00 82.56 162 LEU A CA 1
ATOM 1310 C C . LEU A 1 162 ? 3.330 11.392 -5.751 1.00 82.56 162 LEU A C 1
ATOM 1312 O O . LEU A 1 162 ? 4.152 11.376 -6.664 1.00 82.56 162 LEU A O 1
ATOM 1316 N N . VAL A 1 163 ? 2.014 11.325 -5.984 1.00 83.56 163 VAL A N 1
ATOM 1317 C CA . VAL A 1 163 ? 1.437 11.275 -7.338 1.00 83.56 163 VAL A CA 1
ATOM 1318 C C . VAL A 1 163 ? 1.770 12.550 -8.103 1.00 83.56 163 VAL A C 1
ATOM 1320 O O . VAL A 1 163 ? 2.205 12.466 -9.249 1.00 83.56 163 VAL A O 1
ATOM 1323 N N . ARG A 1 164 ? 1.649 13.726 -7.474 1.00 83.38 164 ARG A N 1
ATOM 1324 C CA . ARG A 1 164 ? 2.039 14.997 -8.104 1.00 83.38 164 ARG A CA 1
ATOM 1325 C C . ARG A 1 164 ? 3.519 15.008 -8.469 1.00 83.38 164 ARG A C 1
ATOM 1327 O O . ARG A 1 164 ? 3.857 15.423 -9.574 1.00 83.38 164 ARG A O 1
ATOM 1334 N N . ASP A 1 165 ? 4.391 14.516 -7.596 1.00 82.25 165 ASP A N 1
ATOM 1335 C CA . ASP A 1 165 ? 5.828 14.426 -7.867 1.00 82.25 165 ASP A CA 1
ATOM 1336 C C . ASP A 1 165 ? 6.134 13.456 -9.016 1.00 82.25 165 ASP A C 1
ATOM 1338 O O . ASP A 1 165 ? 6.914 13.787 -9.912 1.00 82.25 165 ASP A O 1
ATOM 1342 N N . ALA A 1 166 ? 5.468 12.299 -9.054 1.00 80.81 166 ALA A N 1
ATOM 1343 C CA . ALA A 1 166 ? 5.602 11.320 -10.129 1.00 80.81 166 ALA A CA 1
ATOM 1344 C C . ALA A 1 166 ? 5.059 11.839 -11.471 1.00 80.81 166 ALA A C 1
ATOM 1346 O O . ALA A 1 166 ? 5.697 11.653 -12.507 1.00 80.81 166 ALA A O 1
ATOM 1347 N N . GLU A 1 167 ? 3.914 12.525 -11.477 1.00 81.62 167 GLU A N 1
ATOM 1348 C CA . GLU A 1 167 ? 3.372 13.183 -12.667 1.00 81.62 167 GLU A CA 1
ATOM 1349 C C . GLU A 1 167 ? 4.291 14.295 -13.164 1.00 81.62 167 GLU A C 1
ATOM 1351 O O . GLU A 1 167 ? 4.520 14.417 -14.367 1.00 81.62 167 GLU A O 1
ATOM 1356 N N . ASN A 1 168 ? 4.820 15.115 -12.255 1.00 83.75 168 ASN A N 1
ATOM 1357 C CA . ASN A 1 168 ? 5.766 16.172 -12.590 1.00 83.75 168 ASN A CA 1
ATOM 1358 C C . ASN A 1 168 ? 7.034 15.580 -13.203 1.00 83.75 168 ASN A C 1
ATOM 1360 O O . ASN A 1 168 ? 7.504 16.063 -14.231 1.00 83.75 168 ASN A O 1
ATOM 1364 N N . PHE A 1 169 ? 7.545 14.499 -12.617 1.00 79.56 169 PHE A N 1
ATOM 1365 C CA . PHE A 1 169 ? 8.664 13.745 -13.160 1.00 79.56 169 PHE A CA 1
ATOM 1366 C C . PHE A 1 169 ? 8.348 13.189 -14.556 1.00 79.56 169 PHE A C 1
ATOM 1368 O O . PHE A 1 169 ? 9.101 13.417 -15.500 1.00 79.56 169 PHE A O 1
ATOM 1375 N N . ALA A 1 170 ? 7.195 12.541 -14.738 1.00 77.56 170 ALA A N 1
ATOM 1376 C CA . ALA A 1 170 ? 6.772 12.021 -16.036 1.00 77.56 170 ALA A CA 1
ATOM 1377 C C . ALA A 1 170 ? 6.628 13.132 -17.093 1.00 77.56 170 ALA A C 1
ATOM 1379 O O . ALA A 1 170 ? 7.110 12.976 -18.214 1.00 77.56 170 ALA A O 1
ATOM 1380 N N . LYS A 1 171 ? 6.034 14.279 -16.741 1.00 78.38 171 LYS A N 1
ATOM 1381 C CA . LYS A 1 171 ? 5.900 15.452 -17.624 1.00 78.38 171 LYS A CA 1
ATOM 1382 C C . LYS A 1 171 ? 7.252 16.023 -18.053 1.00 78.38 171 LYS A C 1
ATOM 1384 O O . LYS A 1 171 ? 7.356 16.505 -19.174 1.00 78.38 171 LYS A O 1
ATOM 1389 N N . ARG A 1 172 ? 8.280 15.964 -17.199 1.00 74.44 172 ARG A N 1
ATOM 1390 C CA . ARG A 1 172 ? 9.646 16.391 -17.555 1.00 74.44 172 ARG A CA 1
ATOM 1391 C C . ARG A 1 172 ? 10.357 15.409 -18.484 1.00 74.44 172 ARG A C 1
ATOM 1393 O O . ARG A 1 172 ? 11.196 15.817 -19.283 1.00 74.44 172 ARG A O 1
ATOM 1400 N N . LEU A 1 173 ? 10.008 14.126 -18.405 1.00 65.50 173 LEU A N 1
ATOM 1401 C CA . LEU A 1 173 ? 10.571 13.080 -19.260 1.00 65.50 173 LEU A CA 1
ATOM 1402 C C . LEU A 1 173 ? 9.928 13.006 -20.643 1.00 65.50 173 LEU A C 1
ATOM 1404 O O . LEU A 1 173 ? 10.589 12.606 -21.603 1.00 65.50 173 LEU A O 1
ATOM 1408 N N . ILE A 1 174 ? 8.643 13.343 -20.747 1.00 68.44 174 ILE A N 1
ATOM 1409 C CA . ILE A 1 174 ? 7.936 13.376 -22.023 1.00 68.44 174 ILE A CA 1
ATOM 1410 C C . ILE A 1 174 ? 8.366 14.660 -22.749 1.00 68.44 174 ILE A C 1
ATOM 1412 O O . ILE A 1 174 ? 8.094 15.752 -22.250 1.00 68.44 174 ILE A O 1
ATOM 1416 N N . PRO A 1 175 ? 9.029 14.584 -23.921 1.00 53.66 175 PRO A N 1
ATOM 1417 C CA . PRO A 1 175 ? 9.278 15.783 -24.710 1.00 53.66 175 PRO A CA 1
ATOM 1418 C C . PRO A 1 175 ? 7.929 16.445 -25.030 1.00 53.66 175 PRO A C 1
ATOM 1420 O O . PRO A 1 175 ? 6.966 15.715 -25.295 1.00 53.66 175 PRO A O 1
ATOM 1423 N N . PRO A 1 176 ? 7.826 17.793 -25.027 1.00 50.72 176 PRO A N 1
ATOM 1424 C CA . PRO A 1 176 ? 6.586 18.454 -25.415 1.00 50.72 176 PRO A CA 1
ATOM 1425 C C . PRO A 1 176 ? 6.137 17.874 -26.759 1.00 50.72 176 PRO A C 1
ATOM 1427 O O . PRO A 1 176 ? 7.007 17.603 -27.604 1.00 50.72 176 PRO A O 1
ATOM 1430 N N . PRO A 1 177 ? 4.823 17.633 -26.969 1.00 44.00 177 PRO A N 1
ATOM 1431 C CA . PRO A 1 177 ? 4.348 17.188 -28.270 1.00 44.00 177 PRO A CA 1
ATOM 1432 C C . PRO A 1 177 ? 4.967 18.137 -29.283 1.00 44.00 177 PRO A C 1
ATOM 1434 O O . PRO A 1 177 ? 4.859 19.354 -29.101 1.00 44.00 177 PRO A O 1
ATOM 1437 N N . ARG A 1 178 ? 5.708 17.589 -30.264 1.00 41.47 178 ARG A N 1
ATOM 1438 C CA . ARG A 1 178 ? 6.302 18.397 -31.334 1.00 41.47 178 ARG A CA 1
ATOM 1439 C C . ARG A 1 178 ? 5.202 19.345 -31.757 1.00 41.47 178 ARG A C 1
ATOM 1441 O O . ARG A 1 178 ? 4.143 18.872 -32.178 1.00 41.47 178 ARG A O 1
ATOM 1448 N N . SER A 1 179 ? 5.418 20.644 -31.554 1.00 41.47 179 SER A N 1
ATOM 1449 C CA . SER A 1 179 ? 4.492 21.636 -32.060 1.00 41.47 179 SER A CA 1
ATOM 1450 C C . SER A 1 179 ? 4.257 21.235 -33.505 1.00 41.47 179 SER A C 1
ATOM 1452 O O . SER A 1 179 ? 5.208 20.957 -34.244 1.00 41.47 179 SER A O 1
ATOM 1454 N N . ALA A 1 180 ? 2.990 21.068 -33.874 1.00 47.22 180 ALA A N 1
ATOM 1455 C CA . ALA A 1 180 ? 2.601 20.918 -35.258 1.00 47.22 180 ALA A CA 1
ATOM 1456 C C . ALA A 1 180 ? 2.942 22.250 -35.939 1.00 47.22 180 ALA A C 1
ATOM 1458 O O . ALA A 1 180 ? 2.080 23.083 -36.199 1.00 47.22 180 ALA A O 1
ATOM 1459 N N . GLN A 1 181 ? 4.234 22.508 -36.137 1.00 39.16 181 GLN A N 1
ATOM 1460 C CA . GLN A 1 181 ? 4.736 23.602 -36.930 1.00 39.16 181 GLN A CA 1
ATOM 1461 C C . GLN A 1 181 ? 4.412 23.224 -38.360 1.00 39.16 181 GLN A C 1
ATOM 1463 O O . GLN A 1 181 ? 5.175 22.546 -39.036 1.00 39.16 181 GLN A O 1
ATOM 1468 N N . SER A 1 182 ? 3.211 23.661 -38.732 1.00 44.38 182 SER A N 1
ATOM 1469 C CA . SER A 1 182 ? 2.688 23.843 -40.069 1.00 44.38 182 SER A CA 1
ATOM 1470 C C . SER A 1 182 ? 2.849 22.625 -40.969 1.00 44.38 182 SER A C 1
ATOM 1472 O O . SER A 1 182 ? 3.913 22.355 -41.526 1.00 44.38 182 SER A O 1
ATOM 1474 N N . ALA A 1 183 ? 1.729 21.936 -41.188 1.00 45.16 183 ALA A N 1
ATOM 1475 C CA . ALA A 1 183 ? 1.505 21.174 -42.403 1.00 45.16 183 ALA A CA 1
ATOM 1476 C C . ALA A 1 183 ? 1.696 22.114 -43.605 1.00 45.16 183 ALA A C 1
ATOM 1478 O O . ALA A 1 183 ? 0.746 22.676 -44.150 1.00 45.16 183 ALA A O 1
ATOM 1479 N N . ARG A 1 184 ? 2.950 22.318 -44.015 1.00 40.06 184 ARG A N 1
ATOM 1480 C CA . ARG A 1 184 ? 3.271 22.920 -45.296 1.00 40.06 184 ARG A CA 1
ATOM 1481 C C . ARG A 1 184 ? 2.700 21.949 -46.308 1.00 40.06 184 ARG A C 1
ATOM 1483 O O . ARG A 1 184 ? 3.140 20.803 -46.388 1.00 40.06 184 ARG A O 1
ATOM 1490 N N . SER A 1 185 ? 1.655 22.389 -46.994 1.00 43.50 185 SER A N 1
ATOM 1491 C CA . SER A 1 185 ? 0.954 21.617 -48.002 1.00 43.50 185 SER A CA 1
ATOM 1492 C C . SER A 1 185 ? 1.958 21.146 -49.047 1.00 43.50 185 SER A C 1
ATOM 1494 O O . SER A 1 185 ? 2.345 21.867 -49.966 1.00 43.50 185 SER A O 1
ATOM 1496 N N . VAL A 1 186 ? 2.398 19.898 -48.909 1.00 44.34 186 VAL A N 1
ATOM 1497 C CA . VAL A 1 186 ? 3.053 19.187 -49.993 1.00 44.34 186 VAL A CA 1
ATOM 1498 C C . VAL A 1 186 ? 1.940 18.915 -50.995 1.00 44.34 186 VAL A C 1
ATOM 1500 O O . VAL A 1 186 ? 1.307 17.863 -50.976 1.00 44.34 186 VAL A O 1
ATOM 1503 N N . ARG A 1 187 ? 1.669 19.885 -51.877 1.00 49.78 187 ARG A N 1
ATOM 1504 C CA . ARG A 1 187 ? 1.019 19.621 -53.163 1.00 49.78 187 ARG A CA 1
ATOM 1505 C C . ARG A 1 187 ? 1.970 18.737 -53.975 1.00 49.78 187 ARG A C 1
ATOM 1507 O O . ARG A 1 187 ? 2.607 19.188 -54.921 1.00 49.78 187 ARG A O 1
ATOM 1514 N N . ARG A 1 188 ? 2.091 17.465 -53.594 1.00 45.03 188 ARG A N 1
ATOM 1515 C CA . ARG A 1 188 ? 2.525 16.415 -54.506 1.00 45.03 188 ARG A CA 1
ATOM 1516 C C . ARG A 1 188 ? 1.291 16.052 -55.307 1.00 45.03 188 ARG A C 1
ATOM 1518 O O . ARG A 1 188 ? 0.339 15.496 -54.771 1.00 45.03 188 ARG A O 1
ATOM 1525 N N . ARG A 1 189 ? 1.306 16.426 -56.585 1.00 42.69 189 ARG A N 1
ATOM 1526 C CA . ARG A 1 189 ? 0.410 15.864 -57.594 1.00 42.69 189 ARG A CA 1
ATOM 1527 C C . ARG A 1 189 ? 0.431 14.343 -57.426 1.00 42.69 189 ARG A C 1
ATOM 1529 O O . ARG A 1 189 ? 1.491 13.733 -57.549 1.00 42.69 189 ARG A O 1
ATOM 1536 N N . SER A 1 190 ? -0.707 13.755 -57.077 1.00 43.50 190 SER A N 1
ATOM 1537 C CA . SER A 1 190 ? -0.860 12.309 -57.008 1.00 43.50 190 SER A CA 1
ATOM 1538 C C . SER A 1 190 ? -0.901 11.759 -58.430 1.00 43.50 190 SER A C 1
ATOM 1540 O O . SER A 1 190 ? -1.924 11.832 -59.106 1.00 43.50 190 SER A O 1
ATOM 1542 N N . SER A 1 191 ? 0.215 11.213 -58.896 1.00 42.34 191 SER A N 1
ATOM 1543 C CA . SER A 1 191 ? 0.192 10.189 -59.934 1.00 42.34 191 SER A CA 1
ATOM 1544 C C . SER A 1 191 ? 0.220 8.843 -59.220 1.00 42.34 191 SER A C 1
ATOM 1546 O O . SER A 1 191 ? 1.259 8.429 -58.702 1.00 42.34 191 SER A O 1
ATOM 1548 N N . CYS A 1 192 ? -0.935 8.190 -59.128 1.00 40.69 192 CYS A N 1
ATOM 1549 C CA . CYS A 1 192 ? -1.020 6.803 -58.696 1.00 40.69 192 CYS A CA 1
ATOM 1550 C C . CYS A 1 192 ? -0.308 5.944 -59.748 1.00 40.69 192 CYS A C 1
ATOM 1552 O O . CYS A 1 192 ? -0.831 5.745 -60.838 1.00 40.69 192 CYS A O 1
ATOM 1554 N N . VAL A 1 193 ? 0.900 5.477 -59.439 1.00 44.38 193 VAL A N 1
ATOM 1555 C CA . VAL A 1 193 ? 1.602 4.469 -60.238 1.00 44.38 193 VAL A CA 1
ATOM 1556 C C . VAL A 1 193 ? 1.672 3.210 -59.387 1.00 44.38 193 VAL A C 1
ATOM 1558 O O . VAL A 1 193 ? 2.481 3.114 -58.467 1.00 44.38 193 VAL A O 1
ATOM 1561 N N . CYS A 1 194 ? 0.783 2.260 -59.666 1.00 45.34 194 CYS A N 1
ATOM 1562 C CA . CYS A 1 194 ? 0.897 0.894 -59.172 1.00 45.34 194 CYS A CA 1
ATOM 1563 C C . CYS A 1 194 ? 1.797 0.123 -60.140 1.00 45.34 194 CYS A C 1
ATOM 1565 O O . CYS A 1 194 ? 1.421 -0.123 -61.283 1.00 45.34 194 CYS A O 1
ATOM 1567 N N . ALA A 1 195 ? 2.990 -0.254 -59.688 1.00 42.94 195 ALA A N 1
ATOM 1568 C CA . ALA A 1 195 ? 3.828 -1.214 -60.392 1.00 42.94 195 ALA A CA 1
ATOM 1569 C C . ALA A 1 195 ? 3.285 -2.629 -60.127 1.00 42.94 195 ALA A C 1
ATOM 1571 O O . ALA A 1 195 ? 3.722 -3.314 -59.206 1.00 42.94 195 ALA A O 1
ATOM 1572 N N . CYS A 1 196 ? 2.301 -3.053 -60.919 1.00 43.25 196 CYS A N 1
ATOM 1573 C CA . CYS A 1 196 ? 1.865 -4.444 -60.994 1.00 43.25 196 CYS A CA 1
ATOM 1574 C C . CYS A 1 196 ? 2.079 -4.910 -62.434 1.00 43.25 196 CYS A C 1
ATOM 1576 O O . CYS A 1 196 ? 1.381 -4.465 -63.338 1.00 43.25 196 CYS A O 1
ATOM 1578 N N . ALA A 1 197 ? 3.061 -5.784 -62.655 1.00 49.25 197 ALA A N 1
ATOM 1579 C CA . ALA A 1 197 ? 3.466 -6.199 -63.996 1.00 49.25 197 ALA A CA 1
ATOM 1580 C C . ALA A 1 197 ? 2.447 -7.098 -64.728 1.00 49.25 197 ALA A C 1
ATOM 1582 O O . ALA A 1 197 ? 2.653 -7.353 -65.908 1.00 49.25 197 ALA A O 1
ATOM 1583 N N . SER A 1 198 ? 1.350 -7.548 -64.094 1.00 49.00 198 SER A N 1
ATOM 1584 C CA . SER A 1 198 ? 0.416 -8.489 -64.750 1.00 49.00 198 SER A CA 1
ATOM 1585 C C . SER A 1 198 ? -1.034 -8.485 -64.236 1.00 49.00 198 SER A C 1
ATOM 1587 O O . SER A 1 198 ? -1.718 -9.492 -64.389 1.00 49.00 198 SER A O 1
ATOM 1589 N N . CYS A 1 199 ? -1.543 -7.412 -63.620 1.00 47.12 199 CYS A N 1
ATOM 1590 C CA . CYS A 1 199 ? -2.937 -7.409 -63.148 1.00 47.12 199 CYS A CA 1
ATOM 1591 C C . CYS A 1 199 ? -3.650 -6.100 -63.497 1.00 47.12 199 CYS A C 1
ATOM 1593 O O . CYS A 1 199 ? -3.261 -5.028 -63.035 1.00 47.12 199 CYS A O 1
ATOM 1595 N N . ALA A 1 200 ? -4.691 -6.189 -64.325 1.00 46.34 200 ALA A N 1
ATOM 1596 C CA . ALA A 1 200 ? -5.581 -5.078 -64.629 1.00 46.34 200 ALA A CA 1
ATOM 1597 C C . ALA A 1 200 ? -6.531 -4.855 -63.441 1.00 46.34 200 ALA A C 1
ATOM 1599 O O . ALA A 1 200 ? -7.580 -5.485 -63.356 1.00 46.34 200 ALA A O 1
ATOM 1600 N N . CYS A 1 201 ? -6.163 -3.964 -62.519 1.00 47.91 201 CYS A N 1
ATOM 1601 C CA . CYS A 1 201 ? -7.049 -3.523 -61.441 1.00 47.91 201 CYS A CA 1
ATOM 1602 C C . CYS A 1 201 ? -7.382 -2.034 -61.589 1.00 47.91 201 CYS A C 1
ATOM 1604 O O . CYS A 1 201 ? -6.492 -1.192 -61.699 1.00 47.91 201 CYS A O 1
ATOM 1606 N N . ALA A 1 202 ? -8.676 -1.713 -61.544 1.00 42.44 202 ALA A N 1
ATOM 1607 C CA . ALA A 1 202 ? -9.174 -0.358 -61.352 1.00 42.44 202 ALA A CA 1
ATOM 1608 C C . ALA A 1 202 ? -9.131 -0.018 -59.851 1.00 42.44 202 ALA A C 1
ATOM 1610 O O . ALA A 1 202 ? -9.765 -0.690 -59.041 1.00 42.44 202 ALA A O 1
ATOM 1611 N N . CYS A 1 203 ? -8.378 1.015 -59.469 1.00 46.09 203 CYS A N 1
ATOM 1612 C CA . CYS A 1 203 ? -8.324 1.496 -58.087 1.00 46.09 203 CYS A CA 1
ATOM 1613 C C . CYS A 1 203 ? -9.437 2.521 -57.826 1.00 46.09 203 CYS A C 1
ATOM 1615 O O . CYS A 1 203 ? -9.426 3.604 -58.407 1.00 46.09 203 CYS A O 1
ATOM 1617 N N . ALA A 1 204 ? -10.345 2.215 -56.897 1.00 39.09 204 ALA A N 1
ATOM 1618 C CA . ALA A 1 204 ? -11.171 3.212 -56.220 1.00 39.09 204 ALA A CA 1
ATOM 1619 C C . ALA A 1 204 ? -10.521 3.557 -54.867 1.00 39.09 204 ALA A C 1
ATOM 1621 O O . ALA A 1 204 ? -10.143 2.673 -54.103 1.00 39.09 204 ALA A O 1
ATOM 1622 N N . CYS A 1 205 ? -10.350 4.848 -54.586 1.00 45.78 205 CYS A N 1
ATOM 1623 C CA . CYS A 1 205 ? -9.477 5.392 -53.537 1.00 45.78 205 CYS A CA 1
ATOM 1624 C C . CYS A 1 205 ? -9.960 5.230 -52.081 1.00 45.78 205 CYS A C 1
ATOM 1626 O O . CYS A 1 205 ? -9.633 6.068 -51.243 1.00 45.78 205 CYS A O 1
ATOM 1628 N N . VAL A 1 206 ? -10.706 4.182 -51.737 1.00 49.59 206 VAL A N 1
AT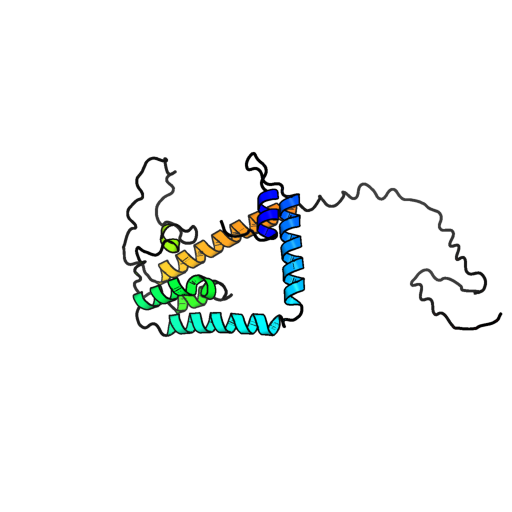OM 1629 C CA . VAL A 1 206 ? -11.084 3.917 -50.342 1.00 49.59 206 VAL A CA 1
ATOM 1630 C C . VAL A 1 206 ? -10.971 2.416 -50.081 1.00 49.59 206 VAL A C 1
ATOM 1632 O O . VAL A 1 206 ? -11.833 1.645 -50.482 1.00 49.59 206 VAL A O 1
ATOM 1635 N N . SER A 1 207 ? -9.891 2.042 -49.385 1.00 46.94 207 SER A N 1
ATOM 1636 C CA . SER A 1 207 ? -9.543 0.691 -48.907 1.00 46.94 207 SER A CA 1
ATOM 1637 C C . SER A 1 207 ? -8.899 -0.237 -49.947 1.00 46.94 207 SER A C 1
ATOM 1639 O O . SER A 1 207 ? -9.553 -0.792 -50.821 1.00 46.94 207 SER A O 1
ATOM 1641 N N . CYS A 1 208 ? -7.587 -0.457 -49.811 1.00 49.28 208 CYS A N 1
ATOM 1642 C CA . CYS A 1 208 ? -6.862 -1.463 -50.583 1.00 49.28 208 CYS A CA 1
ATOM 1643 C C . CYS A 1 208 ? -6.965 -2.814 -49.858 1.00 49.28 208 CYS A C 1
ATOM 1645 O O . CYS A 1 208 ? -6.389 -2.981 -48.783 1.00 49.28 208 CYS A O 1
ATOM 1647 N N . ALA A 1 209 ? -7.699 -3.764 -50.433 1.00 43.50 209 ALA A N 1
ATOM 1648 C CA . ALA A 1 209 ? -7.641 -5.172 -50.058 1.00 43.50 209 ALA A CA 1
ATOM 1649 C C . ALA A 1 209 ? -6.986 -5.935 -51.215 1.00 43.50 209 ALA A C 1
ATOM 1651 O O . ALA A 1 209 ? -7.563 -6.044 -52.294 1.00 43.50 209 ALA A O 1
ATOM 1652 N N . CYS A 1 210 ? -5.769 -6.441 -51.008 1.00 49.06 210 CYS A N 1
ATOM 1653 C CA . CYS A 1 210 ? -5.122 -7.336 -51.964 1.00 49.06 210 CYS A CA 1
ATOM 1654 C C . CYS A 1 210 ? -5.442 -8.783 -51.587 1.00 49.06 210 CYS A C 1
ATOM 1656 O O . CYS A 1 210 ? -5.015 -9.257 -50.536 1.00 49.06 210 CYS A O 1
ATOM 1658 N N . ALA A 1 211 ? -6.157 -9.489 -52.460 1.00 41.88 211 ALA A N 1
ATOM 1659 C CA . ALA A 1 211 ? -6.244 -10.942 -52.430 1.00 41.88 211 ALA A CA 1
ATOM 1660 C C . ALA A 1 211 ? -5.256 -11.505 -53.461 1.00 41.88 211 ALA A C 1
ATOM 1662 O O . ALA A 1 211 ? -5.400 -11.268 -54.659 1.00 41.88 211 ALA A O 1
ATOM 1663 N N . CYS A 1 212 ? -4.238 -12.237 -53.004 1.00 42.00 212 CYS A N 1
ATOM 1664 C CA . CYS A 1 212 ? -3.376 -13.010 -53.893 1.00 42.00 212 CYS A CA 1
ATOM 1665 C C . CYS A 1 212 ? -4.108 -14.297 -54.291 1.00 42.00 212 CYS A C 1
ATOM 1667 O O . CYS A 1 212 ? -4.168 -15.240 -53.504 1.00 42.00 212 CYS A O 1
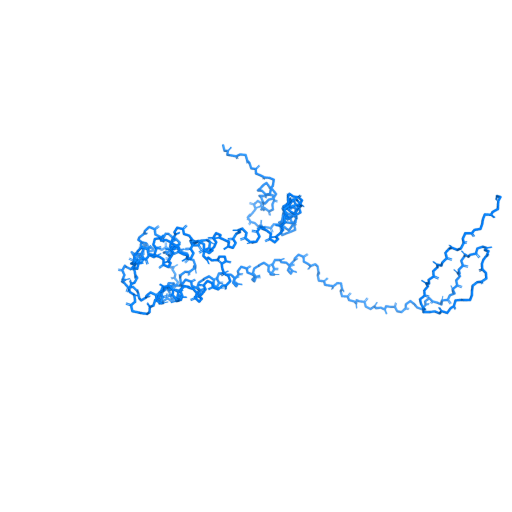ATOM 1669 N N . ALA A 1 213 ? -4.661 -14.344 -55.503 1.00 43.19 213 ALA A N 1
ATOM 1670 C CA . ALA A 1 213 ? -5.069 -15.600 -56.122 1.00 43.19 213 ALA A CA 1
ATOM 1671 C C . ALA A 1 213 ? -3.828 -16.271 -56.733 1.00 43.19 213 ALA A C 1
ATOM 1673 O O . ALA A 1 213 ? -3.142 -15.681 -57.567 1.00 43.19 213 ALA A O 1
ATOM 1674 N N . GLY A 1 214 ? -3.511 -17.480 -56.265 1.00 46.53 214 GLY A N 1
ATOM 1675 C CA . GLY A 1 214 ? -2.401 -18.280 -56.773 1.00 46.53 214 GLY A CA 1
ATOM 1676 C C . GLY A 1 214 ? -2.608 -18.714 -58.226 1.00 46.53 214 GLY A C 1
ATOM 1677 O O . GLY A 1 214 ? -3.717 -19.036 -58.641 1.00 46.53 214 GLY A O 1
ATOM 1678 N N . GLY A 1 215 ? -1.512 -18.764 -58.979 1.00 33.91 215 GLY A N 1
ATOM 1679 C CA . GLY A 1 215 ? -1.463 -19.314 -60.329 1.00 33.91 215 GLY A CA 1
ATOM 1680 C C . GLY A 1 215 ? -0.015 -19.394 -60.788 1.00 33.91 215 GLY A C 1
ATOM 1681 O O . GLY A 1 215 ? 0.595 -18.376 -61.095 1.00 33.91 215 GLY A O 1
ATOM 1682 N N . GLY A 1 216 ? 0.559 -20.596 -60.753 1.00 37.16 216 GLY A N 1
ATOM 1683 C CA . GLY A 1 216 ? 1.909 -20.844 -61.246 1.00 37.16 216 GLY A CA 1
ATOM 1684 C C . GLY A 1 216 ? 1.986 -20.809 -62.770 1.00 37.16 216 GLY A C 1
ATOM 1685 O O . GLY A 1 216 ? 1.007 -21.114 -63.442 1.00 37.16 216 GLY A O 1
ATOM 1686 N N . ALA A 1 217 ? 3.170 -20.492 -63.290 1.00 31.44 217 ALA A N 1
ATOM 1687 C CA . ALA A 1 217 ? 3.759 -21.095 -64.484 1.00 31.44 217 ALA A CA 1
ATOM 1688 C C . ALA A 1 217 ? 5.141 -20.473 -64.748 1.00 31.44 217 ALA A C 1
ATOM 1690 O O . ALA A 1 217 ? 5.217 -19.296 -65.082 1.00 31.44 217 ALA A O 1
ATOM 1691 N N . ARG A 1 218 ? 6.153 -21.352 -64.696 1.00 35.72 218 ARG A N 1
ATOM 1692 C CA . ARG A 1 218 ? 7.490 -21.291 -65.319 1.00 35.72 218 ARG A CA 1
ATOM 1693 C C . ARG A 1 218 ? 8.521 -20.331 -64.730 1.00 35.72 218 ARG A C 1
ATOM 1695 O O . ARG A 1 218 ? 8.331 -19.103 -64.796 1.00 35.72 218 ARG A O 1
#

Secondary structure (DSSP, 8-state):
-PPPPHHHHHHHTTB-TTS-B-HHHHHHHHHHHHHHHHHHHTTS-HHHHHHHHHHHHHHHHHHHHH--SHHHHHHHHHHHHHHHTTSTTHHHHHHHHS-TT-EE---TT-HHHHSSTTS---S------TT-PPPPP----EEHHHHHHHHHHHHHHHHHHHHHHHHHHHHHHSPPP-------------------TT---PPPSS------------